Protein AF-A0A955ZMI9-F1 (afdb_monomer)

Foldseek 3Di:
DDDDDDDDDDPDDPPDPPPPPPPPPPPPPPPPPPDDDPDDDPPPAWDDFDPQWDFDAADPDPWHDFWQKFKDWFPPDQDQQDPQQNDWDDKWFAAKDWDFFKDWDKDWDPWDFDQWFKKWFDQDQQNPDDIWDIDIFGQDKAFPCPGPHDTFKIKTAQTDTDTDIFQDDIDIDDMTTGMMMITTFHDHGDNGGIDGCDPRRNWTKIKDWDPDAGDPPDLQHDKDKTFRFKDDPWDFPPDRQDKDKDDAQFFKFFALDRNSPHTDVPRRHGSRDIDMGGNGGIIHGDGPPPIDIDRPDTSDTIDDDIGGHGMMMMTTGDD

Radius of gyration: 37.04 Å; Cα contacts (8 Å, |Δi|>4): 755; chains: 1; bounding box: 69×51×110 Å

Solvent-accessible surface area (backbone atoms only — not comparable to full-atom values): 18358 Å² total; per-residue (Å²): 138,89,80,88,82,84,88,80,88,80,90,74,82,84,78,81,82,80,78,84,75,75,76,72,72,86,76,78,67,79,73,78,75,87,72,92,71,100,64,85,83,71,80,73,71,62,48,73,48,57,97,72,32,44,69,39,61,51,40,68,88,86,39,43,43,50,24,30,29,30,75,47,54,48,89,60,81,79,78,75,57,51,87,74,22,62,42,78,78,46,72,35,32,25,66,77,44,64,64,75,51,26,43,57,42,52,43,72,43,70,72,46,57,74,78,52,48,56,37,39,35,14,67,36,66,76,61,75,63,78,68,37,70,69,40,80,23,30,74,52,77,34,61,59,45,79,72,66,50,70,43,25,8,35,32,40,61,55,55,74,65,46,58,50,45,40,60,31,57,73,44,63,61,75,68,42,50,51,27,34,40,40,30,21,35,45,54,61,25,80,74,22,27,24,41,55,84,37,91,71,29,72,37,55,28,30,38,38,83,37,91,66,78,58,61,81,98,56,66,31,68,46,70,45,71,29,18,68,46,63,50,72,59,58,40,56,63,88,63,75,32,54,32,35,76,41,71,50,55,25,31,36,45,32,7,57,33,63,79,59,76,43,68,42,89,85,33,65,42,52,30,84,50,72,53,73,39,61,57,33,25,12,33,23,34,48,75,40,90,54,72,43,49,38,62,72,56,82,47,49,59,53,48,73,48,79,43,77,34,65,43,30,21,36,18,22,45,75,129

Mean predicted aligned error: 10.81 Å

Nearest PDB structures (foldseek):
  7som-assembly1_H  TM=9.968E-02  e=1.603E+00  Chlamydomonas reinhardtii

Secondary structure (DSSP, 8-state):
--------------------------------------------PPPPPPTTEEEEEPPSTT-EEEEEEEEEEBTBPPPPPPTTS-EEEEEEEEEEE--SS-EEEEEEEEEE--S-EEEEEESSTTS-SPPPPPEEE-SS-EE-TTSSSS--EEEE---PPEEEEEEEEEE-PPPEEEEEEEEEE--EETTEEEEE--SS--EEEEEEEBS-PPPTTSSEEEEEEEEEEEEE--B-------EEEES-S-EEEEESSSSS-SEEEEEEEETTS--EEES--EEEEE-----EEEESS---PPBS-EEEEEEEEEEEE--

pLDDT: mean 85.4, std 17.53, range [33.25, 98.69]

Sequence (319 aa):
MRLLFLSLLALGLLSACSDDNTVTPPKTTLDSGTGGSAGSDAGDAAASCGTDETCVPFAPGDWLGPFAVWTGAAGDDPPSCPSALPTEELTAQAEPVGADACKCNCTTSGLGCPDTVTIQGYPDLACSSTTCTPFTVGTSCVDLSNNCGTIAAAQIDPVQPTGSCASGSVGLAEPKWNKQVRACSGGICEGGACIAADVDFAKTCIFKSGDEQCPSGTTFTERELYYQGADDTRACPETTCPCSLDGTCGYVDLFSDTACSVPITGASASLSLSACYANVKSGHFATANALACVPSAAAGKPSGSLTPTGPVTVCCQAQ

Structure (mmCIF, N/CA/C/O backbone):
data_AF-A0A955ZMI9-F1
#
_entry.id   AF-A0A955ZMI9-F1
#
loop_
_atom_site.group_PDB
_atom_site.id
_atom_site.type_symbol
_atom_site.label_atom_id
_atom_site.label_alt_id
_atom_site.label_comp_id
_atom_site.label_asym_id
_atom_site.label_entity_id
_atom_site.label_seq_id
_atom_site.pdbx_PDB_ins_code
_atom_site.Cartn_x
_atom_site.Cartn_y
_atom_site.Cartn_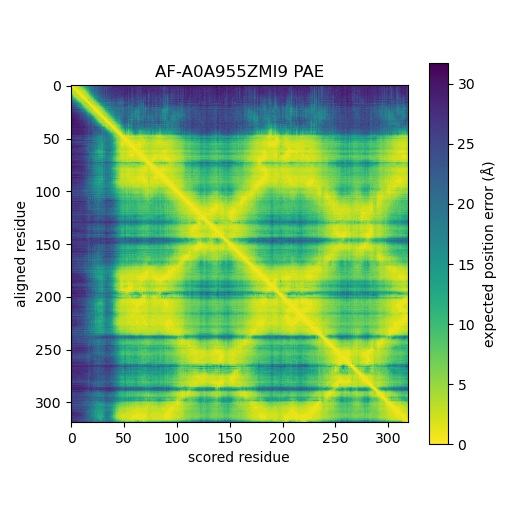z
_atom_site.occupancy
_atom_site.B_iso_or_equiv
_atom_site.auth_seq_id
_atom_site.auth_comp_id
_atom_site.auth_asym_id
_atom_site.auth_atom_id
_atom_site.pdbx_PDB_model_num
ATOM 1 N N . MET A 1 1 ? -19.719 -20.030 -46.660 1.00 42.91 1 MET A N 1
ATOM 2 C CA . MET A 1 1 ? -19.051 -21.229 -46.118 1.00 42.91 1 MET A CA 1
ATOM 3 C C . MET A 1 1 ? -19.356 -21.263 -44.628 1.00 42.91 1 MET A C 1
ATOM 5 O O . MET A 1 1 ? -18.852 -20.433 -43.889 1.00 42.91 1 MET A O 1
ATOM 9 N N . ARG A 1 2 ? -20.351 -22.074 -44.246 1.00 39.59 2 ARG A N 1
ATOM 10 C CA . ARG A 1 2 ? -20.872 -22.212 -42.878 1.00 39.59 2 ARG A CA 1
ATOM 11 C C . ARG A 1 2 ? -19.951 -23.153 -42.106 1.00 39.59 2 ARG A C 1
ATOM 13 O O . ARG A 1 2 ? -19.720 -24.256 -42.589 1.00 39.59 2 ARG A O 1
ATOM 20 N N . LEU A 1 3 ? -19.500 -22.755 -40.922 1.00 39.34 3 LEU A N 1
ATOM 21 C CA . LEU A 1 3 ? -18.872 -23.656 -39.958 1.00 39.34 3 LEU A CA 1
ATOM 22 C C . LEU A 1 3 ? -19.602 -23.514 -38.622 1.00 39.34 3 LEU A C 1
ATOM 24 O O . LEU A 1 3 ? -19.476 -22.513 -37.924 1.00 39.34 3 LEU A O 1
ATOM 28 N N . LEU A 1 4 ? -20.439 -24.521 -38.355 1.00 48.72 4 LEU A N 1
ATOM 29 C CA . LEU A 1 4 ? -20.972 -24.870 -37.044 1.00 48.72 4 LEU A CA 1
ATOM 30 C C . LEU A 1 4 ? -19.842 -25.478 -36.203 1.00 48.72 4 LEU A C 1
ATOM 32 O O . LEU A 1 4 ? -19.201 -26.411 -36.674 1.00 48.72 4 LEU A O 1
ATOM 36 N N . PHE A 1 5 ? -19.696 -25.047 -34.952 1.00 41.88 5 PHE A N 1
ATOM 37 C CA . PHE A 1 5 ? -19.124 -25.844 -33.859 1.00 41.88 5 PHE A CA 1
ATOM 38 C C . PHE A 1 5 ? -19.916 -25.493 -32.592 1.00 41.88 5 PHE A C 1
ATOM 40 O O . PHE A 1 5 ? -19.916 -24.350 -32.154 1.00 41.88 5 PHE A O 1
ATOM 47 N N . LEU A 1 6 ? -20.927 -26.298 -32.267 1.00 42.97 6 LEU A N 1
ATOM 48 C CA . LEU A 1 6 ? -20.910 -27.405 -31.300 1.00 42.97 6 LEU A CA 1
ATOM 49 C C . LEU A 1 6 ? -20.637 -26.946 -29.858 1.00 42.97 6 LEU A C 1
ATOM 51 O O . LEU A 1 6 ? -19.504 -26.804 -29.413 1.00 42.97 6 LEU A O 1
ATOM 55 N N . SER A 1 7 ? -21.754 -26.745 -29.161 1.00 49.75 7 SER A N 1
ATOM 56 C CA . SER A 1 7 ? -21.908 -26.523 -27.729 1.00 49.75 7 SER A CA 1
ATOM 57 C C . SER A 1 7 ? -21.457 -27.758 -26.941 1.00 49.75 7 SER A C 1
ATOM 59 O O . SER A 1 7 ? -22.033 -28.832 -27.120 1.00 49.75 7 SER A O 1
ATOM 61 N N . LEU A 1 8 ? -20.477 -27.606 -26.046 1.00 47.91 8 LEU A N 1
ATOM 62 C CA . LEU A 1 8 ? -20.167 -28.588 -25.004 1.00 47.91 8 LEU A CA 1
ATOM 63 C C . LEU A 1 8 ? -20.716 -28.067 -23.668 1.00 47.91 8 LEU A C 1
ATOM 65 O O . LEU A 1 8 ? -20.214 -27.088 -23.122 1.00 47.91 8 LEU A O 1
ATOM 69 N N . LEU A 1 9 ? -21.768 -28.718 -23.164 1.00 46.22 9 LEU A N 1
ATOM 70 C CA . LEU A 1 9 ? -22.205 -28.599 -21.774 1.00 46.22 9 LEU A CA 1
ATOM 71 C C . LEU A 1 9 ? -21.155 -29.271 -20.879 1.00 46.22 9 LEU A C 1
ATOM 73 O O . LEU A 1 9 ? -20.952 -30.480 -20.985 1.00 46.22 9 LEU A O 1
ATOM 77 N N . ALA A 1 10 ? -20.554 -28.516 -19.964 1.00 44.50 10 ALA A N 1
ATOM 78 C CA . ALA A 1 10 ? -19.862 -29.065 -18.805 1.00 44.50 10 ALA A CA 1
ATOM 79 C C . ALA A 1 10 ? -20.738 -28.834 -17.564 1.00 44.50 10 ALA A C 1
ATOM 81 O O . ALA A 1 10 ? -20.817 -27.725 -17.041 1.00 44.50 10 ALA A O 1
ATOM 82 N N . LEU A 1 11 ? -21.427 -29.891 -17.120 1.00 48.53 11 LEU A N 1
ATOM 83 C CA . LEU A 1 11 ? -21.974 -29.987 -15.766 1.00 48.53 11 LEU A CA 1
ATOM 84 C C . LEU A 1 11 ? -20.790 -30.203 -14.809 1.00 48.53 11 LEU A C 1
ATOM 86 O O . LEU A 1 11 ? -20.275 -31.315 -14.703 1.00 48.53 11 LEU A O 1
ATOM 90 N N . GLY A 1 12 ? -20.347 -29.136 -14.147 1.00 41.09 12 GLY A N 1
ATOM 91 C CA . GLY A 1 12 ? -19.392 -29.189 -13.042 1.00 41.09 12 GLY A CA 1
ATOM 92 C C . GLY A 1 12 ? -20.132 -29.130 -11.710 1.00 41.09 12 GLY A C 1
ATOM 93 O O . GLY A 1 12 ? -20.854 -28.174 -11.443 1.00 41.09 12 GLY A O 1
ATOM 94 N N . LEU A 1 13 ? -19.980 -30.181 -10.909 1.00 41.66 13 LEU A N 1
ATOM 95 C CA . LEU A 1 13 ? -20.571 -30.352 -9.586 1.00 41.66 13 LEU A CA 1
ATOM 96 C C . LEU A 1 13 ? -20.148 -29.229 -8.625 1.00 41.66 13 LEU A C 1
ATOM 98 O O . LEU A 1 13 ? -18.962 -29.043 -8.362 1.00 41.66 13 LEU A O 1
ATOM 102 N N . LEU A 1 14 ? -21.135 -28.529 -8.064 1.00 37.94 14 LEU A N 1
ATOM 103 C CA . LEU A 1 14 ? -20.990 -27.678 -6.884 1.00 37.94 14 LEU A CA 1
ATOM 104 C C . LEU A 1 14 ? -20.662 -28.567 -5.675 1.00 37.94 14 LEU A C 1
ATOM 106 O O . LEU A 1 14 ? -21.545 -29.219 -5.120 1.00 37.94 14 LEU A O 1
ATOM 110 N N . SER A 1 15 ? -19.390 -28.609 -5.281 1.00 53.69 15 SER A N 1
ATOM 111 C CA . SER A 1 15 ? -18.972 -29.118 -3.974 1.00 53.69 15 SER A CA 1
ATOM 112 C C . SER A 1 15 ? -19.155 -27.997 -2.956 1.00 53.69 15 SER A C 1
ATOM 114 O O . SER A 1 15 ? -18.345 -27.077 -2.886 1.00 53.69 15 SER A O 1
ATOM 116 N N . ALA A 1 16 ? -20.251 -28.047 -2.203 1.00 40.19 16 ALA A N 1
ATOM 117 C CA . ALA A 1 16 ? -20.479 -27.175 -1.062 1.00 40.19 16 ALA A CA 1
ATOM 118 C C . ALA A 1 16 ? -19.548 -27.595 0.087 1.00 40.19 16 ALA A C 1
ATOM 120 O O . ALA A 1 16 ? -19.830 -28.560 0.795 1.00 40.19 16 ALA A O 1
ATOM 121 N N . CYS A 1 17 ? -18.440 -26.877 0.273 1.00 41.00 17 CYS A N 1
ATOM 122 C CA . CYS A 1 17 ? -17.743 -26.852 1.555 1.00 41.00 17 CYS A CA 1
ATOM 123 C C . CYS A 1 17 ? -18.530 -25.905 2.466 1.00 41.00 17 CYS A C 1
ATOM 125 O O . CYS A 1 17 ? -18.376 -24.689 2.407 1.00 41.00 17 CYS A O 1
ATOM 127 N N . SER A 1 18 ? -19.463 -26.471 3.228 1.00 42.75 18 SER A N 1
ATOM 128 C CA . SER A 1 18 ? -20.098 -25.786 4.349 1.00 42.75 18 SER A CA 1
ATOM 129 C C . SER A 1 18 ? -19.134 -25.874 5.527 1.00 42.75 18 SER A C 1
ATOM 131 O O . SER A 1 18 ? -19.229 -26.802 6.326 1.00 42.75 18 SER A O 1
ATOM 133 N N . ASP A 1 19 ? -18.178 -24.950 5.601 1.00 40.66 19 ASP A N 1
ATOM 134 C CA . ASP A 1 19 ? -17.390 -24.761 6.815 1.00 40.66 19 ASP A CA 1
ATOM 135 C C . ASP A 1 19 ? -18.282 -24.051 7.835 1.00 40.66 19 ASP A C 1
ATOM 137 O O . ASP A 1 19 ? -18.464 -22.833 7.822 1.00 40.66 19 ASP A O 1
ATOM 141 N N . ASP A 1 20 ? -18.907 -24.867 8.681 1.00 39.09 20 ASP A N 1
ATOM 142 C CA . ASP A 1 20 ? -19.653 -24.470 9.870 1.00 39.09 20 ASP A CA 1
ATOM 143 C C . ASP A 1 20 ? -18.674 -23.894 10.903 1.00 39.09 20 ASP A C 1
ATOM 145 O O . ASP A 1 20 ? -18.288 -24.530 11.882 1.00 39.09 20 ASP A O 1
ATOM 149 N N . ASN A 1 21 ? -18.196 -22.682 10.626 1.00 38.53 21 ASN A N 1
ATOM 150 C CA . ASN A 1 21 ? -17.353 -21.896 11.513 1.00 38.53 21 ASN A CA 1
ATOM 151 C C . ASN A 1 21 ? -18.254 -21.030 12.404 1.00 38.53 21 ASN A C 1
ATOM 153 O O . ASN A 1 21 ? -18.172 -19.801 12.416 1.00 38.53 21 ASN A O 1
ATOM 157 N N . THR A 1 22 ? -19.149 -21.663 13.169 1.00 33.25 22 THR A N 1
ATOM 158 C CA . THR A 1 22 ? -19.750 -20.993 14.323 1.00 33.25 22 THR A CA 1
ATOM 159 C C . THR A 1 22 ? -18.660 -20.804 15.367 1.00 33.25 22 THR A C 1
ATOM 161 O O . THR A 1 22 ? -18.453 -21.643 16.247 1.00 33.25 22 THR A O 1
ATOM 164 N N . VAL A 1 23 ? -17.948 -19.682 15.265 1.00 37.84 23 VAL A N 1
ATOM 165 C CA . VAL A 1 23 ? -17.201 -19.111 16.380 1.00 37.84 23 VAL A CA 1
ATOM 166 C C . VAL A 1 23 ? -18.239 -18.830 17.458 1.00 37.84 23 VAL A C 1
ATOM 168 O O . VAL A 1 23 ? -18.952 -17.832 17.421 1.00 37.84 23 VAL A O 1
ATOM 171 N N . THR A 1 24 ? -18.393 -19.776 18.381 1.00 35.72 24 THR A N 1
ATOM 172 C CA . THR A 1 24 ? -19.146 -19.541 19.606 1.00 35.72 24 THR A CA 1
ATOM 173 C C . THR A 1 24 ? -18.302 -18.542 20.389 1.00 35.72 24 THR A C 1
ATOM 175 O O . THR A 1 24 ? -17.190 -18.909 20.780 1.00 35.72 24 THR A O 1
ATOM 178 N N . PRO A 1 25 ? -18.745 -17.282 20.573 1.00 41.12 25 PRO A N 1
ATOM 179 C CA . PRO A 1 25 ? -18.005 -16.350 21.409 1.00 41.12 25 PRO A CA 1
ATOM 180 C C . PRO A 1 25 ? -17.812 -17.011 22.778 1.00 41.12 25 PRO A C 1
ATOM 182 O O . PRO A 1 25 ? -18.730 -17.712 23.228 1.00 41.12 25 PRO A O 1
ATOM 185 N N . PRO A 1 26 ? -16.647 -16.854 23.433 1.00 36.50 26 PRO A N 1
ATOM 186 C CA . PRO A 1 26 ? -16.461 -17.351 24.783 1.00 36.50 26 PRO A CA 1
ATOM 187 C C . PRO A 1 26 ? -17.542 -16.709 25.643 1.00 36.50 26 PRO A C 1
ATOM 189 O O . PRO A 1 26 ? -17.483 -15.536 25.999 1.00 36.50 26 PRO A O 1
ATOM 192 N N . LYS A 1 27 ? -18.588 -17.482 25.929 1.00 35.25 27 LYS A N 1
ATOM 193 C CA . LYS A 1 27 ? -19.569 -17.135 26.932 1.00 35.25 27 LYS A CA 1
ATOM 194 C C . LYS A 1 27 ? -18.788 -17.233 28.228 1.00 35.25 27 LYS A C 1
ATOM 196 O O . LYS A 1 27 ? -18.629 -18.325 28.767 1.00 35.25 27 LYS A O 1
ATOM 201 N N . THR A 1 28 ? -18.257 -16.111 28.697 1.00 38.69 28 THR A N 1
ATOM 202 C CA . THR A 1 28 ? -17.918 -15.921 30.101 1.00 38.69 28 THR A CA 1
ATOM 203 C C . THR A 1 28 ? -19.228 -16.075 30.859 1.00 38.69 28 THR A C 1
ATOM 205 O O . THR A 1 28 ? -19.948 -15.131 31.167 1.00 38.69 28 THR A O 1
ATOM 208 N N . THR A 1 29 ? -19.611 -17.327 31.098 1.00 37.41 29 THR A N 1
ATOM 209 C CA . THR A 1 29 ? -20.483 -17.663 32.202 1.00 37.41 29 THR A CA 1
ATOM 210 C C . THR A 1 29 ? -19.758 -17.138 33.425 1.00 37.41 29 THR A C 1
ATOM 212 O O . THR A 1 29 ? -18.786 -17.742 33.874 1.00 37.41 29 THR A O 1
ATOM 215 N N . LEU A 1 30 ? -20.210 -15.990 33.932 1.00 47.09 30 LEU A N 1
ATOM 216 C CA . LEU A 1 30 ? -20.179 -15.714 35.359 1.00 47.09 30 LEU A CA 1
ATOM 217 C C . LEU A 1 30 ? -20.878 -16.905 36.015 1.00 47.09 30 LEU A C 1
ATOM 219 O O . LEU A 1 30 ? -22.102 -16.940 36.156 1.00 47.09 30 LEU A O 1
ATOM 223 N N . ASP A 1 31 ? -20.093 -17.947 36.269 1.00 39.75 31 ASP A N 1
ATOM 224 C CA . ASP A 1 31 ? -20.530 -19.154 36.932 1.00 39.75 31 ASP A CA 1
ATOM 225 C C . ASP A 1 31 ? -20.897 -18.721 38.344 1.00 39.75 31 ASP A C 1
ATOM 227 O O . ASP A 1 31 ? -20.047 -18.452 39.193 1.00 39.75 31 ASP A O 1
ATOM 231 N N . SER A 1 32 ? -22.198 -18.540 38.555 1.00 48.84 32 SER A N 1
ATOM 232 C CA . SER A 1 32 ? -22.788 -18.274 39.859 1.00 48.84 32 SER A CA 1
ATOM 233 C C . SER A 1 32 ? -22.746 -19.585 40.643 1.00 48.84 32 SER A C 1
ATOM 235 O O . SER A 1 32 ? -23.768 -20.235 40.875 1.00 48.84 32 SER A O 1
ATOM 237 N N . GLY A 1 33 ? -21.529 -20.013 40.982 1.00 44.16 33 GLY A N 1
ATOM 238 C CA . GLY A 1 33 ? -21.231 -21.222 41.726 1.00 44.16 33 GLY A CA 1
ATOM 239 C C . GLY A 1 33 ? -21.903 -21.160 43.087 1.00 44.16 33 GLY A C 1
ATOM 240 O O . GLY A 1 33 ? -21.399 -20.560 44.032 1.00 44.16 33 GLY A O 1
ATOM 241 N N . THR A 1 34 ? -23.066 -21.798 43.187 1.00 54.84 34 THR A N 1
ATOM 242 C CA . THR A 1 34 ? -23.827 -21.933 44.428 1.00 54.84 34 THR A CA 1
ATOM 243 C C . THR A 1 34 ? -23.233 -23.099 45.225 1.00 54.84 34 THR A C 1
ATOM 245 O O . THR A 1 34 ? -23.798 -24.186 45.292 1.00 54.84 34 THR A O 1
ATOM 248 N N . GLY A 1 35 ? -22.030 -22.901 45.766 1.00 52.81 35 GLY A N 1
ATOM 249 C CA . GLY A 1 35 ? -21.316 -23.867 46.601 1.00 52.81 35 GLY A CA 1
ATOM 250 C C . GLY A 1 35 ? -21.269 -23.394 48.047 1.00 52.81 35 GLY A C 1
ATOM 251 O O . GLY A 1 35 ? -20.357 -22.674 48.436 1.00 52.81 35 GLY A O 1
ATOM 252 N N . GLY A 1 36 ? -22.267 -23.782 48.842 1.00 59.28 36 GLY A N 1
ATOM 253 C CA . GLY A 1 36 ? -22.382 -23.400 50.247 1.00 59.28 36 GLY A CA 1
ATOM 254 C C . GLY A 1 36 ? -21.211 -23.895 51.097 1.00 59.28 36 GLY A C 1
ATOM 255 O O . GLY A 1 36 ? -21.042 -25.093 51.306 1.00 59.28 36 GLY A O 1
ATOM 256 N N . SER A 1 37 ? -20.448 -22.955 51.647 1.00 54.06 37 SER A N 1
ATOM 257 C CA . SER A 1 37 ? -19.654 -23.149 52.857 1.00 54.06 37 SER A CA 1
ATOM 258 C C . SER A 1 37 ? -20.016 -22.033 53.824 1.00 54.06 37 SER A C 1
ATOM 260 O O . SER A 1 37 ? -19.744 -20.866 53.569 1.00 54.06 37 SER A O 1
ATOM 262 N N . ALA A 1 38 ? -20.686 -22.402 54.915 1.00 55.09 38 ALA A N 1
ATOM 263 C CA . ALA A 1 38 ? -20.995 -21.514 56.026 1.00 55.09 38 ALA A CA 1
ATOM 264 C C . ALA A 1 38 ? -19.691 -21.203 56.780 1.00 55.09 38 ALA A C 1
ATOM 266 O O . ALA A 1 38 ? -19.318 -21.908 57.717 1.00 55.09 38 ALA A O 1
ATOM 267 N N . GLY A 1 39 ? -18.959 -20.198 56.304 1.00 54.66 39 GLY A N 1
ATOM 268 C CA . GLY A 1 39 ? -17.770 -19.636 56.934 1.00 54.66 39 GLY A CA 1
ATOM 269 C C . GLY A 1 39 ? -18.064 -18.200 57.346 1.00 54.66 39 GLY A C 1
ATOM 270 O O . GLY A 1 39 ? -18.685 -17.465 56.596 1.00 54.66 39 GLY A O 1
ATOM 271 N N . SER A 1 40 ? -17.683 -17.842 58.566 1.00 52.66 40 SER A N 1
ATOM 272 C CA . SER A 1 40 ? -18.014 -16.588 59.237 1.00 52.66 40 SER A CA 1
ATOM 273 C C . SER A 1 40 ? -17.724 -15.337 58.399 1.00 52.66 40 SER A C 1
ATOM 275 O O . SER A 1 40 ? -16.569 -15.062 58.086 1.00 52.66 40 SER A O 1
ATOM 277 N N . ASP A 1 41 ? -18.780 -14.565 58.133 1.00 48.69 41 ASP A N 1
ATOM 278 C CA . ASP A 1 41 ? -18.764 -13.249 57.493 1.00 48.69 41 ASP A CA 1
ATOM 279 C C . ASP A 1 41 ? -18.019 -12.223 58.369 1.00 48.69 41 ASP A C 1
ATOM 281 O O . ASP A 1 41 ? -18.610 -11.452 59.131 1.00 48.69 41 ASP A O 1
ATOM 285 N N . ALA A 1 42 ? -16.689 -12.206 58.292 1.00 56.41 42 ALA A N 1
ATOM 286 C CA . ALA A 1 42 ? -15.968 -10.959 58.484 1.00 56.41 42 ALA A CA 1
ATOM 287 C C . ALA A 1 42 ? -16.307 -10.112 57.259 1.00 56.41 42 ALA A C 1
ATOM 289 O O . ALA A 1 42 ? -15.953 -10.491 56.152 1.00 56.41 42 ALA A O 1
ATOM 290 N N . GLY A 1 43 ? -17.079 -9.039 57.447 1.00 51.69 43 GLY A N 1
ATOM 291 C CA . GLY A 1 43 ? -17.463 -8.144 56.362 1.00 51.69 43 GLY A CA 1
ATOM 292 C C . GLY A 1 43 ? -16.221 -7.622 55.651 1.00 51.69 43 GLY A C 1
ATOM 293 O O . GLY A 1 43 ? -15.585 -6.687 56.140 1.00 51.69 43 GLY A O 1
ATOM 294 N N . ASP A 1 44 ? -15.883 -8.252 54.528 1.00 62.12 44 ASP A N 1
ATOM 295 C CA . ASP A 1 44 ? -14.887 -7.772 53.590 1.00 62.12 44 ASP A CA 1
ATOM 296 C C . ASP A 1 44 ? -15.408 -6.432 53.091 1.00 62.12 44 ASP A C 1
ATOM 298 O O . ASP A 1 44 ? -16.332 -6.358 52.277 1.00 62.12 44 ASP A O 1
ATOM 302 N N . ALA A 1 45 ? -14.882 -5.356 53.678 1.00 65.25 45 ALA A N 1
ATOM 303 C CA . ALA A 1 45 ? -15.117 -4.016 53.183 1.00 65.25 45 ALA A CA 1
ATOM 304 C C . ALA A 1 45 ? -14.828 -4.052 51.683 1.00 65.25 45 ALA A C 1
ATOM 306 O O . ALA A 1 45 ? -13.748 -4.494 51.280 1.00 65.25 45 ALA A O 1
ATOM 307 N N . ALA A 1 46 ? -15.821 -3.670 50.878 1.00 68.44 46 ALA A N 1
ATOM 308 C CA . ALA A 1 46 ? -15.704 -3.684 49.431 1.00 68.44 46 ALA A CA 1
ATOM 309 C C . ALA A 1 46 ? -14.379 -3.024 49.039 1.00 68.44 46 ALA A C 1
ATOM 311 O O . ALA A 1 46 ? -14.052 -1.943 49.539 1.00 68.44 46 ALA A O 1
ATOM 312 N N . ALA A 1 47 ? -13.589 -3.717 48.217 1.00 79.44 47 ALA A N 1
ATOM 313 C CA . ALA A 1 47 ? -12.268 -3.245 47.844 1.00 79.44 47 ALA A CA 1
ATOM 314 C C . ALA A 1 47 ? -12.395 -1.833 47.255 1.00 79.44 47 ALA A C 1
ATOM 316 O O . ALA A 1 47 ? -13.108 -1.609 46.277 1.00 79.44 47 ALA A O 1
ATOM 317 N N . SER A 1 48 ? -11.753 -0.857 47.892 1.00 90.56 48 SER A N 1
ATOM 318 C CA . SER A 1 48 ? -11.611 0.468 47.306 1.00 90.56 48 SER A CA 1
ATOM 319 C C . SER A 1 48 ? -10.651 0.372 46.126 1.00 90.56 48 SER A C 1
ATOM 321 O O . SER A 1 48 ? -9.653 -0.347 46.215 1.00 90.56 48 SER A O 1
ATOM 323 N N . CYS A 1 49 ? -10.915 1.128 45.062 1.00 93.50 49 CYS A N 1
ATOM 324 C CA . CYS A 1 49 ? -9.959 1.259 43.968 1.00 93.50 49 CYS A CA 1
ATOM 325 C C . CYS A 1 49 ? -8.609 1.804 44.452 1.00 93.50 49 CYS A C 1
ATOM 327 O O . CYS A 1 49 ? -8.517 2.415 45.524 1.00 93.50 49 CYS A O 1
ATOM 329 N N . GLY A 1 50 ? -7.563 1.577 43.656 1.00 90.62 50 GLY A N 1
ATOM 330 C CA . GLY A 1 50 ? -6.249 2.166 43.885 1.00 90.62 50 GLY A CA 1
ATOM 331 C C . GLY A 1 50 ? -6.295 3.697 43.930 1.00 90.62 50 GLY A C 1
ATOM 332 O O . GLY A 1 50 ? -7.267 4.329 43.524 1.00 90.62 50 GLY A O 1
ATOM 333 N N . THR A 1 51 ? -5.220 4.318 44.419 1.00 90.31 51 THR A N 1
ATOM 334 C CA . THR A 1 51 ? -5.133 5.784 44.576 1.00 90.31 51 THR A CA 1
ATOM 335 C C . THR A 1 51 ? -5.289 6.566 43.273 1.00 90.31 51 THR A C 1
ATOM 337 O O . THR A 1 51 ? -5.684 7.727 43.318 1.00 90.31 51 THR A O 1
ATOM 340 N N . ASP A 1 52 ? -5.002 5.927 42.140 1.00 90.19 52 ASP A N 1
ATOM 341 C CA . ASP A 1 52 ? -5.031 6.517 40.797 1.00 90.19 52 ASP A CA 1
ATOM 342 C C . ASP A 1 52 ? -6.193 5.974 39.943 1.00 90.19 52 ASP A C 1
ATOM 344 O O . ASP A 1 52 ? -6.240 6.151 38.725 1.00 90.19 52 ASP A O 1
ATOM 348 N N . GLU A 1 53 ? -7.145 5.299 40.585 1.00 94.00 53 GLU A N 1
ATOM 349 C CA . GLU A 1 53 ? -8.296 4.677 39.946 1.00 94.00 53 GLU A CA 1
ATOM 350 C C . GLU A 1 53 ? -9.594 5.302 40.451 1.00 94.00 53 GLU A C 1
ATOM 352 O O . GLU A 1 53 ? -9.746 5.656 41.621 1.00 94.00 53 GLU A O 1
ATOM 357 N N . THR A 1 54 ? -10.573 5.406 39.560 1.00 94.38 54 THR A N 1
ATOM 358 C CA . THR A 1 54 ? -11.924 5.842 39.905 1.00 94.38 54 THR A CA 1
ATOM 359 C C . THR A 1 54 ? -12.875 4.659 39.831 1.00 94.38 54 THR A C 1
ATOM 361 O O . THR A 1 54 ? -12.868 3.905 38.860 1.00 94.38 54 THR A O 1
ATOM 364 N N . CYS A 1 55 ? -13.720 4.515 40.852 1.00 95.38 55 CYS A N 1
ATOM 365 C CA . CYS A 1 55 ? -14.806 3.545 40.835 1.00 95.38 55 CYS A CA 1
ATOM 366 C C . CYS A 1 55 ? -15.924 4.047 39.916 1.00 95.38 55 CYS A C 1
ATOM 368 O O . CYS A 1 55 ? -16.608 5.022 40.238 1.00 95.38 55 CYS A O 1
ATOM 370 N N . VAL A 1 56 ? -16.098 3.403 38.764 1.00 95.56 56 VAL A N 1
ATOM 371 C CA . VAL A 1 56 ? -17.130 3.750 37.782 1.00 95.56 56 VAL A CA 1
ATOM 372 C C . VAL A 1 56 ? -18.264 2.721 37.866 1.00 95.56 56 VAL A C 1
ATOM 374 O O . VAL A 1 56 ? -17.978 1.521 37.844 1.00 95.56 56 VAL A O 1
ATOM 377 N N . PRO A 1 57 ? -19.543 3.145 37.950 1.00 95.81 57 PRO A N 1
ATOM 378 C CA . PRO A 1 57 ? -20.673 2.222 38.038 1.00 95.81 57 PRO A CA 1
ATOM 379 C C . PRO A 1 57 ? -20.708 1.212 36.889 1.00 95.81 57 PRO A C 1
ATOM 381 O O . PRO A 1 57 ? -20.366 1.552 35.754 1.00 95.81 57 PRO A O 1
ATOM 384 N N . PHE A 1 58 ? -21.176 -0.005 37.177 1.00 96.50 58 PHE A N 1
ATOM 385 C CA . PHE A 1 58 ? -21.351 -1.040 36.157 1.00 96.50 58 PHE A CA 1
ATOM 386 C C . PHE A 1 58 ? -22.259 -0.591 35.007 1.00 96.50 58 PHE A C 1
ATOM 388 O O . PHE A 1 58 ? -23.194 0.198 35.184 1.00 96.50 58 PHE A O 1
ATOM 395 N N . ALA A 1 59 ? -21.989 -1.139 33.822 1.00 96.94 59 ALA A N 1
ATOM 396 C CA . ALA A 1 59 ? -22.818 -0.930 32.648 1.00 96.94 59 ALA A CA 1
ATOM 397 C C . ALA A 1 59 ? -24.274 -1.396 32.894 1.00 96.94 59 ALA A C 1
ATOM 399 O O . ALA A 1 59 ? -24.505 -2.391 33.586 1.00 96.94 59 ALA A O 1
ATOM 400 N N . PRO A 1 60 ? -25.286 -0.694 32.354 1.00 96.94 60 PRO A N 1
ATOM 401 C CA . PRO A 1 60 ? -26.684 -1.062 32.556 1.00 96.94 60 PRO A CA 1
ATOM 402 C C . PRO A 1 60 ? -27.102 -2.268 31.702 1.00 96.94 60 PRO A C 1
ATOM 404 O O . PRO A 1 60 ? -26.749 -2.378 30.528 1.00 96.94 60 PRO A O 1
ATOM 407 N N . GLY A 1 61 ? -27.986 -3.106 32.246 1.00 95.69 61 GLY A N 1
ATOM 408 C CA . GLY A 1 61 ? -28.644 -4.168 31.482 1.00 95.69 61 GLY A CA 1
ATOM 409 C C . GLY A 1 61 ? -27.671 -5.249 31.015 1.00 95.69 61 GLY A C 1
ATOM 410 O O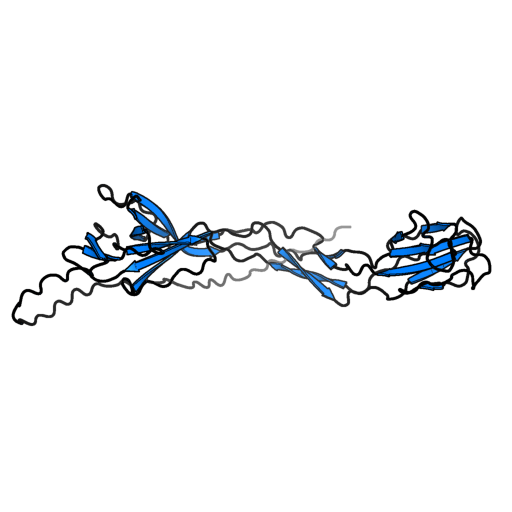 . GLY A 1 61 ? -27.037 -5.899 31.837 1.00 95.69 61 GLY A O 1
ATOM 411 N N . ASP A 1 62 ? -27.606 -5.467 29.702 1.00 96.75 62 ASP A N 1
ATOM 412 C CA . ASP A 1 62 ? -26.752 -6.467 29.049 1.00 96.75 62 ASP A CA 1
ATOM 413 C C . ASP A 1 62 ? -25.506 -5.865 28.376 1.00 96.75 62 ASP A C 1
ATOM 415 O O . ASP A 1 62 ? -24.837 -6.533 27.587 1.00 96.75 62 ASP A O 1
ATOM 419 N N . TRP A 1 63 ? -25.193 -4.604 28.677 1.00 98.19 63 TRP A N 1
ATOM 420 C CA . TRP A 1 63 ? -23.934 -3.986 28.279 1.00 98.19 63 TRP A CA 1
ATOM 421 C C . TRP A 1 63 ? -22.785 -4.501 29.146 1.00 98.19 63 TRP A C 1
ATOM 423 O O . TRP A 1 63 ? -22.954 -4.758 30.336 1.00 98.19 63 TRP A O 1
ATOM 433 N N . LEU A 1 64 ? -21.600 -4.618 28.551 1.00 98.00 64 LEU A N 1
ATOM 434 C CA . LEU A 1 64 ? -20.369 -4.963 29.254 1.00 98.00 64 LEU A CA 1
ATOM 435 C C . LEU A 1 64 ? -19.595 -3.683 29.588 1.00 98.00 64 LEU A C 1
ATOM 437 O O . LEU A 1 64 ? -19.544 -2.759 28.773 1.00 98.00 64 LEU A O 1
ATOM 441 N N . GLY A 1 65 ? -18.979 -3.638 30.770 1.00 96.12 65 GLY A N 1
ATOM 442 C CA . GLY A 1 65 ? -18.113 -2.542 31.212 1.00 96.12 65 GLY A CA 1
ATOM 443 C C . GLY A 1 65 ? -18.460 -2.002 32.603 1.00 96.12 65 GLY A C 1
ATOM 444 O O . GLY A 1 65 ? -19.329 -2.553 33.291 1.00 96.12 65 GLY A O 1
ATOM 445 N N . PRO A 1 66 ? -17.801 -0.915 33.032 1.00 97.00 66 PRO A N 1
ATOM 446 C CA . PRO A 1 66 ? -16.994 0.010 32.228 1.00 97.00 66 PRO A CA 1
ATOM 447 C C . PRO A 1 66 ? -15.587 -0.512 31.899 1.00 97.00 66 PRO A C 1
ATOM 449 O O . PRO A 1 66 ? -15.039 -1.349 32.609 1.00 97.00 66 PRO A O 1
ATOM 452 N N . PHE A 1 67 ? -15.007 0.017 30.824 1.00 97.31 67 PHE A N 1
ATOM 453 C CA . PHE A 1 67 ? -13.657 -0.278 30.346 1.00 97.31 67 PHE A CA 1
ATOM 454 C C . PHE A 1 67 ? -12.912 1.013 30.030 1.00 97.31 67 PHE A C 1
ATOM 456 O O . PHE A 1 67 ? -13.535 1.982 29.586 1.00 97.31 67 PHE A O 1
ATOM 463 N N . ALA A 1 68 ? -11.589 1.011 30.189 1.00 96.94 68 ALA A N 1
ATOM 464 C CA . ALA A 1 68 ? -10.763 2.053 29.591 1.00 96.94 68 ALA A CA 1
ATOM 465 C C . ALA A 1 68 ? -10.480 1.680 28.135 1.00 96.94 68 ALA A C 1
ATOM 467 O O . ALA A 1 68 ? -10.174 0.524 27.830 1.00 96.94 68 ALA A O 1
ATOM 468 N N . VAL A 1 69 ? -10.610 2.649 27.236 1.00 97.00 69 VAL A N 1
ATOM 469 C CA . VAL A 1 69 ? -10.559 2.432 25.793 1.00 97.00 69 VAL A CA 1
ATOM 470 C C . VAL A 1 69 ? -9.492 3.301 25.151 1.00 97.00 69 VAL A C 1
ATOM 472 O O . VAL A 1 69 ? -9.456 4.517 25.348 1.00 97.00 69 VAL A O 1
ATOM 475 N N . TRP A 1 70 ? -8.670 2.653 24.331 1.00 97.25 70 TRP A N 1
ATOM 476 C CA . TRP A 1 70 ? -7.788 3.285 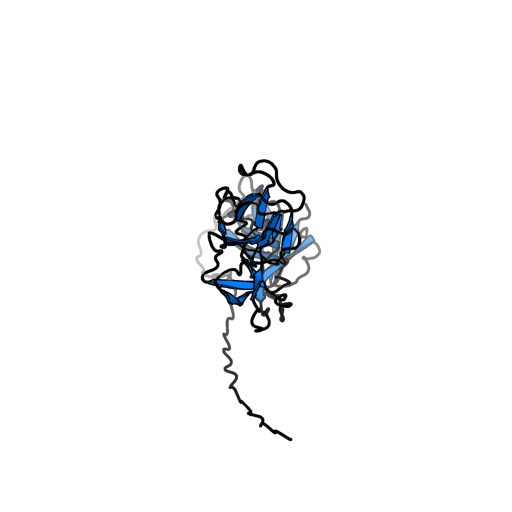23.363 1.00 97.25 70 TRP A CA 1
ATOM 477 C C . TRP A 1 70 ? -8.400 3.158 21.965 1.00 97.25 70 TRP A C 1
ATOM 479 O O . TRP A 1 70 ? -8.927 2.105 21.595 1.00 97.25 70 TRP A O 1
ATOM 489 N N . THR A 1 71 ? -8.297 4.224 21.176 1.00 96.69 71 THR A N 1
ATOM 490 C CA . THR A 1 71 ? -8.677 4.251 19.758 1.00 96.69 71 THR A CA 1
ATOM 491 C C . THR A 1 71 ? -7.516 4.794 18.942 1.00 96.69 71 THR A C 1
ATOM 493 O O . THR A 1 71 ? -6.982 5.850 19.284 1.00 96.69 71 THR A O 1
ATOM 496 N N . GLY A 1 72 ? -7.171 4.133 17.842 1.00 96.44 72 GLY A N 1
ATOM 497 C CA . GLY A 1 72 ? -6.075 4.554 16.970 1.00 96.44 72 GLY A CA 1
ATOM 498 C C . GLY A 1 72 ? -6.388 4.391 15.493 1.00 96.44 72 GLY A C 1
ATOM 499 O O . GLY A 1 72 ? -7.397 3.782 15.110 1.00 96.44 72 GLY A O 1
ATOM 500 N N . ALA A 1 73 ? -5.507 4.939 14.655 1.00 95.69 73 ALA A N 1
ATOM 501 C CA . ALA A 1 73 ? -5.562 4.672 13.232 1.00 95.69 73 ALA A CA 1
ATOM 502 C C . ALA A 1 73 ? -5.162 3.213 12.979 1.00 95.69 73 ALA A C 1
ATOM 504 O O . ALA A 1 73 ? -4.493 2.557 13.782 1.00 95.69 73 ALA A O 1
ATOM 505 N N . ALA A 1 74 ? -5.601 2.668 11.854 1.00 82.06 74 ALA A N 1
ATOM 506 C CA . ALA A 1 74 ? -5.189 1.331 11.476 1.00 82.06 74 ALA A CA 1
ATOM 507 C C . ALA A 1 74 ? -3.714 1.289 11.075 1.00 82.06 74 ALA A C 1
ATOM 509 O O . ALA A 1 74 ? -3.227 2.143 10.334 1.00 82.06 74 ALA A O 1
ATOM 510 N N . GLY A 1 75 ? -3.034 0.239 11.527 1.00 80.88 75 GLY A N 1
ATOM 511 C CA . GLY A 1 75 ? -1.594 0.076 11.355 1.00 80.88 75 GLY A CA 1
ATOM 512 C C . GLY A 1 75 ? -0.767 0.697 12.479 1.00 80.88 75 GLY A C 1
ATOM 513 O O . GLY A 1 75 ? 0.423 0.405 12.541 1.00 80.88 75 GLY A O 1
ATOM 514 N N . ASP A 1 76 ? -1.375 1.482 13.375 1.00 91.69 76 ASP A N 1
ATOM 515 C CA . ASP A 1 76 ? -0.757 1.771 14.669 1.00 91.69 76 ASP A CA 1
ATOM 516 C C . ASP A 1 76 ? -0.678 0.460 15.470 1.00 91.69 76 ASP A C 1
ATOM 518 O O . ASP A 1 76 ? -1.590 -0.367 15.410 1.00 91.69 76 ASP A O 1
ATOM 522 N N . ASP A 1 77 ? 0.388 0.242 16.230 1.00 92.88 77 ASP A N 1
ATOM 523 C CA . ASP A 1 77 ? 0.400 -0.871 17.177 1.00 92.88 77 ASP A CA 1
ATOM 524 C C . ASP A 1 77 ? -0.425 -0.448 18.403 1.00 92.88 77 ASP A C 1
ATOM 526 O O . ASP A 1 77 ? -0.058 0.535 19.057 1.00 92.88 77 ASP A O 1
ATOM 530 N N . PRO A 1 78 ? -1.547 -1.124 18.727 1.00 93.06 78 PRO A N 1
ATOM 531 C CA . PRO A 1 78 ? -2.319 -0.768 19.907 1.00 93.06 78 PRO A CA 1
ATOM 532 C C . PRO A 1 78 ? -1.449 -0.928 21.163 1.00 93.06 78 PRO A C 1
ATOM 534 O O . PRO A 1 78 ? -0.768 -1.952 21.306 1.00 93.06 78 PRO A O 1
ATOM 537 N N . PRO A 1 79 ? -1.471 0.041 22.097 1.00 95.88 79 PRO A N 1
ATOM 538 C CA . PRO A 1 79 ? -0.741 -0.080 23.345 1.00 95.88 79 PRO A CA 1
ATOM 539 C C . PRO A 1 79 ? -1.219 -1.316 24.109 1.00 95.88 79 PRO A C 1
ATOM 541 O O . PRO A 1 79 ? -2.387 -1.721 24.055 1.00 95.88 79 PRO A O 1
ATOM 544 N N . SER A 1 80 ? -0.294 -1.944 24.831 1.00 96.62 80 SER A N 1
ATOM 545 C CA . SER A 1 80 ? -0.659 -3.022 25.749 1.00 96.62 80 SER A CA 1
ATOM 546 C C . SER A 1 80 ? -1.567 -2.477 26.846 1.00 96.62 80 SER A C 1
ATOM 548 O O . SER A 1 80 ? -1.432 -1.324 27.249 1.00 96.62 80 SER A O 1
ATOM 550 N N . CYS A 1 81 ? -2.471 -3.318 27.345 1.00 96.19 81 CYS A N 1
ATOM 551 C CA . CYS A 1 81 ? -3.286 -2.945 28.489 1.00 96.19 81 CYS A CA 1
ATOM 552 C C . CYS A 1 81 ? -2.382 -2.565 29.682 1.00 96.19 81 CYS A C 1
ATOM 554 O O . CYS A 1 81 ? -1.430 -3.303 29.976 1.00 96.19 81 CYS A O 1
ATOM 556 N N . PRO A 1 82 ? -2.624 -1.422 30.351 1.00 94.69 82 PRO A N 1
ATOM 557 C CA . PRO A 1 82 ? -1.777 -0.966 31.445 1.00 94.69 82 PRO A CA 1
ATOM 558 C C . PRO A 1 82 ? -1.875 -1.935 32.625 1.00 94.69 82 PRO A C 1
ATOM 560 O O . PRO A 1 82 ? -2.867 -2.638 32.792 1.00 94.69 82 PRO A O 1
ATOM 563 N N . SER A 1 83 ? -0.868 -1.962 33.500 1.00 93.44 83 SER A N 1
ATOM 564 C CA . SER A 1 83 ? -0.831 -2.921 34.617 1.00 93.44 83 SER A CA 1
ATOM 565 C C . SER A 1 83 ? -1.994 -2.778 35.607 1.00 93.44 83 SER A C 1
ATOM 567 O O . SER A 1 83 ? -2.310 -3.740 36.300 1.00 93.44 83 SER A O 1
ATOM 569 N N . ALA A 1 84 ? -2.609 -1.594 35.682 1.00 91.62 84 ALA A N 1
ATOM 570 C CA . ALA A 1 84 ? -3.817 -1.341 36.473 1.00 91.62 84 ALA A CA 1
ATOM 571 C C . ALA A 1 84 ? -5.083 -1.956 35.840 1.00 91.62 84 ALA A C 1
ATOM 573 O O . ALA A 1 84 ? -6.035 -2.291 36.538 1.00 91.62 84 ALA A O 1
ATOM 574 N N . LEU A 1 85 ? -5.077 -2.158 34.519 1.00 94.25 85 LEU A N 1
ATOM 575 C CA . LEU A 1 85 ? -6.182 -2.717 33.743 1.00 94.25 85 LEU A CA 1
ATOM 576 C C . LEU A 1 85 ? -5.685 -3.913 32.915 1.00 94.25 85 LEU A C 1
ATOM 578 O O . LEU A 1 85 ? -5.719 -3.851 31.693 1.00 94.25 85 LEU A O 1
ATOM 582 N N . PRO A 1 86 ? -5.152 -4.983 33.529 1.00 95.31 86 PRO A N 1
ATOM 583 C CA . PRO A 1 86 ? -4.331 -5.973 32.827 1.00 95.31 86 PRO A CA 1
ATOM 584 C C . PRO A 1 86 ? -5.108 -6.874 31.856 1.00 95.31 86 PRO A C 1
ATOM 586 O O . PRO A 1 86 ? -4.489 -7.603 31.079 1.00 95.31 86 PRO A O 1
ATOM 589 N N . THR A 1 87 ? -6.438 -6.872 31.916 1.00 96.56 87 THR A N 1
ATOM 590 C CA . THR A 1 87 ? -7.276 -7.780 31.132 1.00 96.56 87 THR A CA 1
ATOM 591 C C . THR A 1 87 ? -7.725 -7.092 29.850 1.00 96.56 87 THR A C 1
ATOM 593 O O . THR A 1 87 ? -8.423 -6.083 29.896 1.00 96.56 87 THR A O 1
ATOM 596 N N . GLU A 1 88 ? -7.348 -7.649 28.699 1.00 97.56 88 GLU A N 1
ATOM 597 C CA . GLU A 1 88 ? -7.891 -7.238 27.403 1.00 97.56 88 GLU A CA 1
ATOM 598 C C . GLU A 1 88 ? -9.276 -7.864 27.201 1.00 97.56 88 GLU A C 1
ATOM 600 O O . GLU A 1 88 ? -9.423 -9.084 27.243 1.00 97.56 88 GLU A O 1
ATOM 605 N N . GLU A 1 89 ? -10.281 -7.025 26.965 1.00 97.44 89 GLU A N 1
ATOM 606 C CA . GLU A 1 89 ? -11.688 -7.441 26.862 1.00 97.44 89 GLU A CA 1
ATOM 607 C C . GLU A 1 89 ? -12.218 -7.338 25.430 1.00 97.44 89 GLU A C 1
ATOM 609 O O . GLU A 1 89 ? -13.115 -8.079 25.023 1.00 97.44 89 GLU A O 1
ATOM 614 N N . LEU A 1 90 ? -11.669 -6.405 24.647 1.00 97.81 90 LEU A N 1
ATOM 615 C CA . LEU A 1 90 ? -12.060 -6.178 23.262 1.00 97.81 90 LEU A CA 1
ATOM 616 C C . LEU A 1 90 ? -10.873 -5.676 22.448 1.00 97.81 90 LEU A C 1
ATOM 618 O O . LEU A 1 90 ? -10.236 -4.694 22.819 1.00 97.81 90 LEU A O 1
ATOM 622 N N . THR A 1 91 ? -10.683 -6.281 21.279 1.00 97.25 91 THR A N 1
ATOM 623 C CA . THR A 1 91 ? -9.959 -5.692 20.151 1.00 97.25 91 THR A CA 1
ATOM 624 C C . THR A 1 91 ? -10.880 -5.758 18.933 1.00 97.25 91 THR A C 1
ATOM 626 O O . THR A 1 91 ? -11.377 -6.831 18.588 1.00 97.25 91 THR A O 1
ATOM 629 N N . ALA A 1 92 ? -11.155 -4.617 18.302 1.00 97.38 92 ALA A N 1
ATOM 630 C CA . ALA A 1 92 ? -12.041 -4.534 17.139 1.00 97.38 92 ALA A CA 1
ATOM 631 C C . ALA A 1 92 ? -11.616 -3.409 16.183 1.00 97.38 92 ALA A C 1
ATOM 633 O O . ALA A 1 92 ? -10.776 -2.574 16.517 1.00 97.38 92 ALA A O 1
ATOM 634 N N . GLN A 1 93 ? -12.169 -3.399 14.972 1.00 97.50 93 GLN A N 1
ATOM 635 C CA . GLN A 1 93 ? -11.744 -2.530 13.872 1.00 97.50 93 GLN A CA 1
ATOM 636 C C . GLN A 1 93 ? -12.936 -1.821 13.224 1.00 97.50 93 GLN A C 1
ATOM 638 O O . GLN A 1 93 ? -14.063 -2.300 13.282 1.00 97.50 93 GLN A O 1
ATOM 643 N N . ALA A 1 94 ? -12.721 -0.654 12.628 1.00 97.94 94 ALA A N 1
ATOM 644 C CA . ALA A 1 94 ? -13.776 0.114 11.975 1.00 97.94 94 ALA A CA 1
ATOM 645 C C . ALA A 1 94 ? -13.296 0.727 10.661 1.00 97.94 94 ALA A C 1
ATOM 647 O O . ALA A 1 94 ? -12.094 0.870 10.415 1.00 97.94 94 ALA A O 1
ATOM 648 N N . GLU A 1 95 ? -14.272 1.063 9.814 1.00 97.12 95 GLU A N 1
ATOM 649 C CA . GLU A 1 95 ? -14.054 1.682 8.503 1.00 97.12 95 GLU A CA 1
ATOM 650 C C . GLU A 1 95 ? -13.161 0.812 7.599 1.00 97.12 95 GLU A C 1
ATOM 652 O O . GLU A 1 95 ? -12.009 1.166 7.335 1.00 97.12 95 GLU A O 1
ATOM 657 N N . PRO A 1 96 ? -13.662 -0.351 7.138 1.00 96.88 96 PRO A N 1
ATOM 658 C CA . PRO A 1 96 ? -12.906 -1.191 6.219 1.00 96.88 96 PRO A CA 1
ATOM 659 C C . PRO A 1 96 ? -12.671 -0.435 4.903 1.00 96.88 96 PRO A C 1
ATOM 661 O O . PRO A 1 96 ? -13.566 0.206 4.347 1.00 96.88 96 PRO A O 1
ATOM 664 N N . VAL A 1 97 ? -11.471 -0.555 4.361 1.00 96.31 97 VAL A N 1
ATOM 665 C CA . VAL A 1 97 ? -11.082 -0.011 3.068 1.00 96.31 97 VAL A CA 1
ATOM 666 C C . VAL A 1 97 ? -10.489 -1.126 2.236 1.00 96.31 97 VAL A C 1
ATOM 668 O O . VAL A 1 97 ? -9.449 -1.710 2.542 1.00 96.31 97 VAL A O 1
ATOM 671 N N . GLY A 1 98 ? -11.171 -1.406 1.138 1.00 93.75 98 GLY A N 1
ATOM 672 C CA . GLY A 1 98 ? -10.692 -2.309 0.117 1.00 93.75 98 GLY A CA 1
ATOM 673 C C . GLY A 1 98 ? -9.993 -1.564 -1.017 1.00 93.75 98 GLY A C 1
ATOM 674 O O . GLY A 1 98 ? -10.394 -0.456 -1.362 1.00 93.75 98 GLY A O 1
ATOM 675 N N . ALA A 1 99 ? -8.999 -2.190 -1.656 1.00 92.75 99 ALA A N 1
ATOM 676 C CA . ALA A 1 99 ? -8.537 -1.743 -2.970 1.00 92.75 99 ALA A CA 1
ATOM 677 C C . ALA A 1 99 ? -9.695 -1.619 -3.979 1.00 92.75 99 ALA A C 1
ATOM 679 O O . ALA A 1 99 ? -10.545 -2.506 -4.089 1.00 92.75 99 ALA A O 1
ATOM 680 N N . ASP A 1 100 ? -9.691 -0.514 -4.719 1.00 91.12 100 ASP A N 1
ATOM 681 C CA . ASP A 1 100 ? -10.676 -0.143 -5.739 1.00 91.12 100 ASP A CA 1
ATOM 682 C C . ASP A 1 100 ? -10.261 -0.567 -7.158 1.00 91.12 100 ASP A C 1
ATOM 684 O O . ASP A 1 100 ? -11.078 -0.568 -8.085 1.00 91.12 100 ASP A O 1
ATOM 688 N N . ALA A 1 101 ? -8.998 -0.959 -7.318 1.00 91.25 101 ALA A N 1
ATOM 689 C CA . ALA A 1 101 ? -8.413 -1.416 -8.561 1.00 91.25 101 ALA A CA 1
ATOM 690 C C . ALA A 1 101 ? -7.639 -2.719 -8.359 1.00 91.25 101 ALA A C 1
ATOM 692 O O . ALA A 1 101 ? -6.922 -2.917 -7.375 1.00 91.25 101 ALA A O 1
ATOM 693 N N . CYS A 1 102 ? -7.754 -3.592 -9.351 1.00 91.81 102 CYS A N 1
ATOM 694 C CA . CYS A 1 102 ? -6.884 -4.743 -9.476 1.00 91.81 102 CYS A CA 1
ATOM 695 C C . CYS A 1 102 ? -5.481 -4.295 -9.903 1.00 91.81 102 CYS A C 1
ATOM 697 O O . CYS A 1 102 ? -5.313 -3.318 -10.640 1.00 91.81 102 CYS A O 1
ATOM 699 N N . LYS A 1 103 ? -4.453 -5.017 -9.458 1.00 90.88 103 LYS A N 1
ATOM 700 C CA . LYS A 1 103 ? -3.065 -4.771 -9.845 1.00 90.88 103 LYS A CA 1
ATOM 701 C C . LYS A 1 103 ? -2.578 -5.898 -10.741 1.00 90.88 103 LYS A C 1
ATOM 703 O O . LYS A 1 103 ? -2.542 -7.056 -10.336 1.00 90.88 103 LYS A O 1
ATOM 708 N N . CYS A 1 104 ? -2.159 -5.539 -11.947 1.00 90.25 104 CYS A N 1
ATOM 709 C CA . CYS A 1 104 ? -1.410 -6.438 -12.809 1.00 90.25 104 CYS A CA 1
ATOM 710 C C . CYS A 1 104 ? 0.039 -6.504 -12.329 1.00 90.25 104 CYS A C 1
ATOM 712 O O . CYS A 1 104 ? 0.706 -5.473 -12.224 1.00 90.25 104 CYS A O 1
ATOM 714 N N . ASN A 1 105 ? 0.541 -7.709 -12.096 1.00 89.94 105 ASN A N 1
ATOM 715 C CA . ASN A 1 105 ? 1.964 -7.939 -11.909 1.00 89.94 105 ASN A CA 1
ATOM 716 C C . ASN A 1 105 ? 2.521 -8.483 -13.221 1.00 89.94 105 ASN A C 1
ATOM 718 O O . ASN A 1 105 ? 2.028 -9.486 -13.722 1.00 89.94 105 ASN A O 1
ATOM 722 N N . CYS A 1 106 ? 3.521 -7.820 -13.792 1.00 92.25 106 CYS A N 1
ATOM 723 C CA . CYS A 1 106 ? 4.202 -8.297 -14.990 1.00 92.25 106 CYS A CA 1
ATOM 724 C C . CYS A 1 106 ? 5.518 -8.958 -14.598 1.00 92.25 106 CYS A C 1
ATOM 726 O O . CYS A 1 106 ? 6.266 -8.420 -13.783 1.00 92.25 106 CYS A O 1
ATOM 728 N N . THR A 1 107 ? 5.816 -10.108 -15.194 1.00 92.88 107 THR A N 1
ATOM 729 C CA . THR A 1 107 ? 7.110 -10.768 -15.010 1.00 92.88 107 THR A CA 1
ATOM 730 C C . THR A 1 107 ? 8.006 -10.499 -16.205 1.00 92.88 107 THR A C 1
ATOM 732 O O . THR A 1 107 ? 7.560 -10.539 -17.355 1.00 92.88 107 THR A O 1
ATOM 735 N N . THR A 1 108 ? 9.275 -10.239 -15.924 1.00 94.31 108 THR A N 1
ATOM 736 C CA . THR A 1 108 ? 10.307 -9.950 -16.915 1.00 94.31 108 THR A CA 1
ATOM 737 C C . THR A 1 108 ? 11.215 -11.175 -17.045 1.00 94.31 108 THR A C 1
ATOM 739 O O . THR A 1 108 ? 11.458 -11.888 -16.071 1.00 94.31 108 THR A O 1
ATOM 742 N N . SER A 1 109 ? 11.732 -11.441 -18.242 1.00 94.94 109 SER A N 1
ATOM 743 C CA . SER A 1 109 ? 12.801 -12.426 -18.421 1.00 94.94 109 SER A CA 1
ATOM 744 C C . SER A 1 109 ? 13.800 -11.934 -19.451 1.00 94.94 109 SER A C 1
ATOM 746 O O . SER A 1 109 ? 13.409 -11.534 -20.548 1.00 94.94 109 SER A O 1
ATOM 748 N N . GLY A 1 110 ? 15.080 -11.940 -19.073 1.00 92.25 110 GLY A N 1
ATOM 749 C CA . GLY A 1 110 ? 16.186 -11.577 -19.958 1.00 92.25 110 GLY A CA 1
ATOM 750 C C . GLY A 1 110 ? 16.106 -10.160 -20.524 1.00 92.25 110 GLY A C 1
ATOM 751 O O . GLY A 1 110 ? 16.580 -9.953 -21.635 1.00 92.25 110 GLY A O 1
ATOM 752 N N . LEU A 1 111 ? 15.479 -9.210 -19.814 1.00 93.12 111 LEU A N 1
ATOM 753 C CA . LEU A 1 111 ? 15.450 -7.824 -20.275 1.00 93.12 111 LEU A CA 1
ATOM 754 C C . LEU A 1 111 ? 16.862 -7.258 -20.307 1.00 93.12 111 LEU A C 1
ATOM 756 O O . LEU A 1 111 ? 17.573 -7.279 -19.303 1.00 93.12 111 LEU A O 1
ATOM 760 N N . GLY A 1 112 ? 17.240 -6.729 -21.461 1.00 92.19 112 GLY A N 1
ATOM 761 C CA . GLY A 1 112 ? 18.557 -6.159 -21.655 1.00 92.19 112 GLY A CA 1
ATOM 762 C C . GLY A 1 112 ? 18.628 -5.325 -22.917 1.00 92.19 112 GLY A C 1
ATOM 763 O O . GLY A 1 112 ? 17.868 -5.524 -23.867 1.00 92.19 112 GLY A O 1
ATOM 764 N N . CYS A 1 113 ? 19.580 -4.410 -22.918 1.00 92.38 113 CYS A N 1
ATOM 765 C CA . CYS A 1 113 ? 19.968 -3.637 -24.081 1.00 92.38 113 CYS A CA 1
ATOM 766 C C . CYS A 1 113 ? 21.366 -4.058 -24.505 1.00 92.38 113 CYS A C 1
ATOM 768 O O . CYS A 1 113 ? 22.141 -4.497 -23.655 1.00 92.38 113 CYS A O 1
ATOM 770 N N . PRO A 1 114 ? 21.700 -3.970 -25.799 1.00 90.81 114 PRO A N 1
ATOM 771 C CA . PRO A 1 114 ? 23.067 -4.223 -26.207 1.00 90.81 114 PRO A CA 1
ATOM 772 C C . PRO A 1 114 ? 23.981 -3.146 -25.618 1.00 90.81 114 PRO A C 1
ATOM 774 O O . PRO A 1 114 ? 23.599 -1.983 -25.546 1.00 90.81 114 PRO A O 1
ATOM 777 N N . ASP A 1 115 ? 25.204 -3.523 -25.249 1.00 90.44 115 ASP A N 1
ATOM 778 C CA . ASP A 1 115 ? 26.213 -2.587 -24.721 1.00 90.44 115 ASP A CA 1
ATOM 779 C C . ASP A 1 115 ? 26.806 -1.675 -25.806 1.00 90.44 115 ASP A C 1
ATOM 781 O O . ASP A 1 115 ? 27.558 -0.739 -25.524 1.00 90.44 115 ASP A O 1
ATOM 785 N N . THR A 1 116 ? 26.501 -1.977 -27.067 1.00 92.31 116 THR A N 1
ATOM 786 C CA . THR A 1 116 ? 26.978 -1.239 -28.230 1.00 92.31 116 THR A CA 1
ATOM 787 C C . THR A 1 116 ? 25.882 -1.115 -29.272 1.00 92.31 116 THR A C 1
ATOM 789 O O . THR A 1 116 ? 24.998 -1.968 -29.368 1.00 92.31 116 THR A O 1
ATOM 792 N N . VAL A 1 117 ? 25.961 -0.064 -30.079 1.00 92.88 117 VAL A N 1
ATOM 793 C CA . VAL A 1 117 ? 25.034 0.186 -31.181 1.00 92.88 117 VAL A CA 1
ATOM 794 C C . VAL A 1 117 ? 25.805 0.419 -32.468 1.00 92.88 117 VAL A C 1
ATOM 796 O O . VAL A 1 117 ? 26.951 0.880 -32.455 1.00 92.88 117 VAL A O 1
ATOM 799 N N . THR A 1 118 ? 25.179 0.084 -33.590 1.00 93.50 118 THR A N 1
ATOM 800 C CA . THR A 1 118 ? 25.783 0.270 -34.904 1.00 93.50 118 THR A CA 1
ATOM 801 C C . THR A 1 118 ? 25.360 1.610 -35.496 1.00 93.50 118 THR A C 1
ATOM 803 O O . THR A 1 118 ? 24.174 1.931 -35.558 1.00 93.50 118 THR A O 1
ATOM 806 N N . ILE A 1 119 ? 26.343 2.397 -35.929 1.00 93.25 119 ILE A N 1
ATOM 807 C CA . ILE A 1 119 ? 26.140 3.653 -36.650 1.00 93.25 119 ILE A CA 1
ATOM 808 C C . ILE A 1 119 ? 26.597 3.466 -38.090 1.00 93.25 119 ILE A C 1
ATOM 810 O O . ILE A 1 119 ? 27.728 3.055 -38.353 1.00 93.25 119 ILE A O 1
ATOM 814 N N . GLN A 1 120 ? 25.734 3.829 -39.027 1.00 94.88 120 GLN A N 1
ATOM 815 C CA . GLN A 1 120 ? 26.016 3.820 -40.447 1.00 94.88 120 GLN A CA 1
ATOM 816 C C . GLN A 1 120 ? 26.464 5.212 -40.909 1.00 94.88 120 GLN A C 1
ATOM 818 O O . GLN A 1 120 ? 25.702 6.171 -40.852 1.00 94.88 120 GLN A O 1
ATOM 823 N N . GLY A 1 121 ? 27.711 5.336 -41.368 1.00 93.56 121 GLY A N 1
ATOM 824 C CA . GLY A 1 121 ? 28.248 6.588 -41.915 1.00 93.56 121 GLY A CA 1
ATOM 825 C C . GLY A 1 121 ? 27.936 6.775 -43.401 1.00 93.56 121 GLY A C 1
ATOM 826 O O . GLY A 1 121 ? 27.900 5.791 -44.146 1.00 93.56 121 GLY A O 1
ATOM 827 N N . TYR A 1 122 ? 27.778 8.032 -43.821 1.00 94.69 122 TYR A N 1
ATOM 828 C CA . TYR A 1 122 ? 27.534 8.448 -45.204 1.00 94.69 122 TYR A CA 1
ATOM 829 C C . TYR A 1 122 ? 28.385 9.672 -45.589 1.00 94.69 122 TYR A C 1
ATOM 831 O O . TYR A 1 122 ? 28.531 10.599 -44.784 1.00 94.69 122 TYR A O 1
ATOM 839 N N . PRO A 1 123 ? 28.922 9.730 -46.823 1.00 92.75 123 PRO A N 1
ATOM 840 C CA . PRO A 1 123 ? 29.649 10.897 -47.330 1.00 92.75 123 PRO A CA 1
ATOM 841 C C . PRO A 1 123 ? 28.731 12.044 -47.791 1.00 92.75 123 PRO A C 1
ATOM 843 O O . PRO A 1 123 ? 29.219 13.144 -48.046 1.00 92.75 123 PRO A O 1
ATOM 846 N N . ASP A 1 124 ? 27.416 11.821 -47.901 1.00 93.75 124 ASP A N 1
ATOM 847 C CA . ASP A 1 124 ? 26.417 12.847 -48.215 1.00 93.75 124 ASP A CA 1
ATOM 848 C C . ASP A 1 124 ? 25.534 13.183 -47.004 1.00 93.75 124 ASP A C 1
ATOM 850 O O . ASP A 1 124 ? 25.309 12.353 -46.129 1.00 93.75 124 ASP A O 1
ATOM 854 N N . LEU A 1 125 ? 24.993 14.403 -46.973 1.00 93.06 125 LEU A N 1
ATOM 855 C CA . LEU A 1 125 ? 24.173 14.896 -45.858 1.00 93.06 125 LEU A CA 1
ATOM 856 C C . LEU A 1 125 ? 22.773 14.260 -45.780 1.00 93.06 125 LEU A C 1
ATOM 858 O O . LEU A 1 125 ? 22.082 14.464 -44.786 1.00 93.06 125 LEU A O 1
ATOM 862 N N . ALA A 1 126 ? 22.336 13.543 -46.820 1.00 93.31 126 ALA A N 1
ATOM 863 C CA . ALA A 1 126 ? 20.997 12.965 -46.915 1.00 93.31 126 ALA A CA 1
ATOM 864 C C . ALA A 1 126 ? 20.964 11.457 -46.610 1.00 93.31 126 ALA A C 1
ATOM 866 O O . ALA A 1 126 ? 19.904 10.847 -46.738 1.00 93.31 126 ALA A O 1
ATOM 867 N N . CYS A 1 127 ? 22.098 10.860 -46.222 1.00 93.81 127 CYS A N 1
ATOM 868 C CA . CYS A 1 127 ? 22.247 9.418 -46.009 1.00 93.81 127 CYS A CA 1
ATOM 869 C C . CYS A 1 127 ? 21.744 8.581 -47.200 1.00 93.81 127 CYS A C 1
ATOM 871 O O . CYS A 1 127 ? 21.064 7.572 -47.029 1.00 93.81 127 CYS A O 1
ATOM 873 N N . SER A 1 128 ? 22.018 9.048 -48.420 1.00 93.56 128 SER A N 1
ATOM 874 C CA . SER A 1 128 ? 21.452 8.487 -49.655 1.00 93.56 128 SER A CA 1
ATOM 875 C C . SER A 1 128 ? 22.481 7.793 -50.547 1.00 93.56 128 SER A C 1
ATOM 877 O O . SER A 1 128 ? 22.118 7.023 -51.438 1.00 93.56 128 SER A O 1
ATOM 879 N N . SER A 1 129 ? 23.766 8.074 -50.333 1.00 91.00 129 SER A N 1
ATOM 880 C CA . SER A 1 129 ? 24.867 7.484 -51.090 1.00 91.00 129 SER A CA 1
ATOM 881 C C . SER A 1 129 ? 25.304 6.129 -50.523 1.00 91.00 129 SER A C 1
ATOM 883 O O . SER A 1 129 ? 24.708 5.588 -49.592 1.00 91.00 129 SER A O 1
ATOM 885 N N . THR A 1 130 ? 26.347 5.542 -51.116 1.00 89.12 130 THR A N 1
ATOM 886 C CA . THR A 1 130 ? 26.911 4.280 -50.639 1.00 89.12 130 THR A CA 1
ATOM 887 C C . THR A 1 130 ? 27.421 4.424 -49.208 1.00 89.12 130 THR A C 1
ATOM 889 O O . THR A 1 130 ? 28.260 5.269 -48.901 1.00 89.12 130 THR A O 1
ATOM 892 N N . THR A 1 131 ? 26.914 3.547 -48.352 1.00 88.31 131 THR A N 1
ATOM 893 C CA . THR A 1 131 ? 27.265 3.415 -46.944 1.00 88.31 131 THR A CA 1
ATOM 894 C C . THR A 1 131 ? 28.755 3.157 -46.737 1.00 88.31 131 THR A C 1
ATOM 896 O O . THR A 1 131 ? 29.349 2.315 -47.413 1.00 88.31 131 THR A O 1
ATOM 899 N N . CYS A 1 132 ? 29.343 3.822 -45.745 1.00 89.94 132 CYS A N 1
ATOM 900 C CA . CYS A 1 132 ? 30.655 3.466 -45.208 1.00 89.94 132 CYS A CA 1
ATOM 901 C C . CYS A 1 132 ? 30.621 2.098 -44.500 1.00 89.94 132 CYS A C 1
ATOM 903 O O . CYS A 1 132 ? 29.551 1.550 -44.237 1.00 89.94 132 CYS A O 1
ATOM 905 N N . THR A 1 133 ? 31.777 1.549 -44.118 1.00 91.62 133 THR A N 1
ATOM 906 C CA . THR A 1 133 ? 31.795 0.425 -43.168 1.00 91.62 133 THR A CA 1
ATOM 907 C C . THR A 1 133 ? 31.112 0.858 -41.860 1.00 91.62 133 THR A C 1
ATOM 909 O O . THR A 1 133 ? 31.469 1.924 -41.346 1.00 91.62 133 THR A O 1
ATOM 912 N N . PRO A 1 134 ? 30.150 0.086 -41.321 1.00 93.69 134 PRO A N 1
ATOM 913 C CA . PRO A 1 134 ? 29.456 0.450 -40.089 1.00 93.69 134 PRO A CA 1
ATOM 914 C C . PRO A 1 134 ? 30.409 0.600 -38.897 1.00 93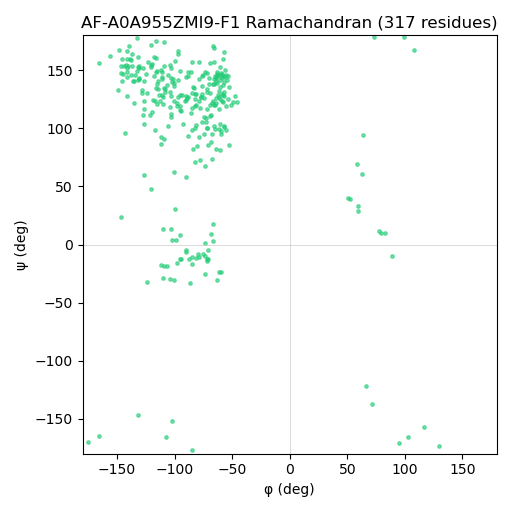.69 134 PRO A C 1
ATOM 916 O O . PRO A 1 134 ? 31.406 -0.116 -38.779 1.00 93.69 134 PRO A O 1
ATOM 919 N N . PHE A 1 135 ? 30.075 1.506 -37.984 1.00 93.62 135 PHE A N 1
ATOM 920 C CA . PHE A 1 135 ? 30.797 1.735 -36.734 1.00 93.62 135 PHE A CA 1
ATOM 921 C C . PHE A 1 135 ? 30.064 1.071 -35.582 1.00 93.62 135 PHE A C 1
ATOM 923 O O . PHE A 1 135 ? 28.842 1.116 -35.526 1.00 93.62 135 PHE A O 1
ATOM 930 N N . THR A 1 136 ? 30.803 0.499 -34.637 1.00 94.12 136 THR A N 1
ATOM 931 C CA . THR A 1 136 ? 30.241 0.026 -33.368 1.00 94.12 136 THR A CA 1
ATOM 932 C C . THR A 1 136 ? 30.608 1.028 -32.287 1.00 94.12 136 THR A C 1
ATOM 934 O O . THR A 1 136 ? 31.795 1.245 -32.043 1.00 94.12 136 THR A O 1
ATOM 937 N N . VAL A 1 137 ? 29.611 1.649 -31.659 1.00 93.38 137 VAL A N 1
ATOM 938 C CA . VAL A 1 137 ? 29.830 2.604 -30.568 1.00 93.38 137 VAL A CA 1
ATOM 939 C C . VAL A 1 137 ? 29.290 2.039 -29.260 1.00 93.38 137 VAL A C 1
ATOM 941 O O . VAL A 1 137 ? 28.160 1.563 -29.198 1.00 93.38 137 VAL A O 1
ATOM 944 N N . GLY A 1 138 ? 30.127 2.053 -28.227 1.00 93.19 138 GLY A N 1
ATOM 945 C CA . GLY A 1 138 ? 29.734 1.773 -26.846 1.00 93.19 138 GLY A CA 1
ATOM 946 C C . GLY A 1 138 ? 29.611 3.074 -26.057 1.00 93.19 138 GLY A C 1
ATOM 947 O O . GLY A 1 138 ? 29.378 4.134 -26.630 1.00 93.19 138 GLY A O 1
ATOM 948 N N . THR A 1 139 ? 29.838 3.016 -24.749 1.00 92.62 139 THR A N 1
ATOM 949 C CA . THR A 1 139 ? 29.752 4.186 -23.854 1.00 92.62 139 THR A CA 1
ATOM 950 C C . THR A 1 139 ? 30.895 5.193 -24.013 1.00 92.62 139 THR A C 1
ATOM 952 O O . THR A 1 139 ? 30.804 6.320 -23.534 1.00 92.62 139 THR A O 1
ATOM 955 N N . SER A 1 140 ? 31.972 4.808 -24.697 1.00 94.81 140 SER A N 1
ATOM 956 C CA . SER A 1 140 ? 33.103 5.686 -24.999 1.00 94.81 140 SER A CA 1
ATOM 957 C C . SER A 1 140 ? 32.895 6.439 -26.309 1.00 94.81 140 SER A C 1
ATOM 959 O O . SER A 1 140 ? 32.323 5.904 -27.256 1.00 94.81 140 SER A O 1
ATOM 961 N N . CYS A 1 141 ? 33.441 7.654 -26.387 1.00 96.12 141 CYS A N 1
ATOM 962 C CA . CYS A 1 141 ? 33.504 8.420 -27.629 1.00 96.12 141 CYS A CA 1
ATOM 963 C C . CYS A 1 141 ? 34.231 7.640 -28.731 1.00 96.12 141 CYS A C 1
ATOM 965 O O . CYS A 1 141 ? 35.366 7.199 -28.535 1.00 96.12 141 CYS A O 1
ATOM 967 N N . VAL A 1 142 ? 33.595 7.512 -29.895 1.00 95.44 142 VAL A N 1
ATOM 968 C CA . VAL A 1 142 ? 34.181 6.896 -31.087 1.00 95.44 142 VAL A CA 1
ATOM 969 C C . VAL A 1 142 ? 34.270 7.929 -32.201 1.00 95.44 142 VAL A C 1
ATOM 971 O O . VAL A 1 142 ? 33.261 8.505 -32.605 1.00 95.44 142 VAL A O 1
ATOM 974 N N . ASP A 1 143 ? 35.479 8.136 -32.720 1.00 94.94 143 ASP A N 1
ATOM 975 C CA . ASP A 1 143 ? 35.721 8.917 -33.932 1.00 94.94 143 ASP A CA 1
ATOM 976 C C . ASP A 1 143 ? 35.246 8.134 -35.163 1.00 94.94 143 ASP A C 1
ATOM 978 O O . ASP A 1 143 ? 35.768 7.063 -35.485 1.00 94.94 143 ASP A O 1
ATOM 982 N N . LEU A 1 144 ? 34.250 8.681 -35.855 1.00 92.31 144 LEU A N 1
ATOM 983 C CA . LEU A 1 144 ? 33.648 8.066 -37.031 1.00 92.31 144 LEU A CA 1
ATOM 984 C C . LEU A 1 144 ? 34.399 8.456 -38.318 1.00 92.31 144 LEU A C 1
ATOM 986 O O . LEU A 1 144 ? 34.232 7.823 -39.351 1.00 92.31 144 LEU A O 1
ATOM 990 N N . SER A 1 145 ? 35.289 9.449 -38.299 1.00 86.00 145 SER A N 1
ATOM 991 C CA . SER A 1 145 ? 35.926 9.975 -39.518 1.00 86.00 145 SER A CA 1
ATOM 992 C C . SER A 1 145 ? 36.961 9.045 -40.183 1.00 86.00 145 SER A C 1
ATOM 994 O O . SER A 1 145 ? 37.450 9.339 -41.273 1.00 86.00 145 SER A O 1
ATOM 996 N N . ASN A 1 146 ? 37.284 7.893 -39.583 1.00 78.69 146 ASN A N 1
ATOM 997 C CA . ASN A 1 146 ? 38.433 7.075 -39.996 1.00 78.69 146 ASN A CA 1
ATOM 998 C C . ASN A 1 146 ? 38.134 5.920 -40.979 1.00 78.69 146 ASN A C 1
ATOM 1000 O O . ASN A 1 146 ? 39.080 5.375 -41.542 1.00 78.69 146 ASN A O 1
ATOM 1004 N N . ASN A 1 147 ? 36.872 5.536 -41.237 1.00 72.69 147 ASN A N 1
ATOM 1005 C CA . ASN A 1 147 ? 36.572 4.353 -42.082 1.00 72.69 147 ASN A CA 1
ATOM 1006 C C . ASN A 1 147 ? 36.234 4.646 -43.554 1.00 72.69 147 ASN A C 1
ATOM 1008 O O . ASN A 1 147 ? 36.250 3.721 -44.364 1.00 72.69 147 ASN A O 1
ATOM 1012 N N . CYS A 1 148 ? 35.908 5.884 -43.931 1.00 75.69 148 CYS A N 1
ATOM 1013 C CA . CYS A 1 148 ? 35.535 6.216 -45.317 1.00 75.69 148 CYS A CA 1
ATOM 1014 C C . CYS A 1 148 ? 35.970 7.618 -45.765 1.00 75.69 148 CYS A C 1
ATOM 1016 O O . CYS A 1 148 ? 35.400 8.191 -46.692 1.00 75.69 148 CYS A O 1
ATOM 1018 N N . GLY A 1 149 ? 36.992 8.179 -45.114 1.00 82.31 149 GLY A N 1
ATOM 1019 C CA . GLY A 1 149 ? 37.344 9.586 -45.274 1.00 82.31 149 GLY A CA 1
ATOM 1020 C C . GLY A 1 149 ? 36.299 10.481 -44.606 1.00 82.31 149 GLY A C 1
ATOM 1021 O O . GLY A 1 149 ? 35.842 10.197 -43.503 1.00 82.31 149 GLY A O 1
ATOM 1022 N N . THR A 1 150 ? 35.911 11.575 -45.258 1.00 83.69 150 THR A N 1
ATOM 1023 C CA . THR A 1 150 ? 34.982 12.543 -44.662 1.00 83.69 150 THR A CA 1
ATOM 1024 C C . THR A 1 150 ? 33.557 11.991 -44.599 1.00 83.69 150 THR A C 1
ATOM 1026 O O . THR A 1 150 ? 32.871 11.921 -45.617 1.00 83.69 150 THR A O 1
ATOM 1029 N N . ILE A 1 151 ? 33.088 11.670 -43.393 1.00 90.56 151 ILE A N 1
ATOM 1030 C CA . ILE A 1 151 ? 31.664 11.453 -43.121 1.00 90.56 151 ILE A CA 1
ATOM 1031 C C . ILE A 1 151 ? 30.959 12.804 -43.063 1.00 90.56 151 ILE A C 1
ATOM 1033 O O . ILE A 1 151 ? 31.398 13.717 -42.361 1.00 90.56 151 ILE A O 1
ATOM 1037 N N . ALA A 1 152 ? 29.865 12.922 -43.809 1.00 91.44 152 ALA A N 1
ATOM 1038 C CA . ALA A 1 152 ? 28.979 14.075 -43.767 1.00 91.44 152 ALA A CA 1
ATOM 1039 C C . ALA A 1 152 ? 27.735 13.799 -42.920 1.00 91.44 152 ALA A C 1
ATOM 1041 O O . ALA A 1 152 ? 27.220 14.729 -42.308 1.00 91.44 152 ALA A O 1
ATOM 1042 N N . ALA A 1 153 ? 27.256 12.554 -42.857 1.00 93.88 153 ALA A N 1
ATOM 1043 C CA . ALA A 1 153 ? 26.100 12.192 -42.049 1.00 93.88 153 ALA A CA 1
ATOM 1044 C C . ALA A 1 153 ? 26.198 10.791 -41.442 1.00 93.88 153 ALA A C 1
ATOM 1046 O O . ALA A 1 153 ? 26.933 9.932 -41.925 1.00 93.88 153 ALA A O 1
ATOM 1047 N N . ALA A 1 154 ? 25.421 10.563 -40.389 1.00 93.56 154 ALA A N 1
ATOM 1048 C CA . ALA A 1 154 ? 25.274 9.269 -39.748 1.00 93.56 154 ALA A CA 1
ATOM 1049 C C . ALA A 1 154 ? 23.798 8.879 -39.647 1.00 93.56 154 ALA A C 1
ATOM 1051 O O . ALA A 1 154 ? 22.948 9.713 -39.340 1.00 93.56 154 ALA A O 1
ATOM 1052 N N . GLN A 1 155 ? 23.508 7.603 -39.866 1.00 93.69 155 GLN A N 1
ATOM 1053 C CA . GLN A 1 155 ? 22.222 6.982 -39.587 1.00 93.69 155 GLN A CA 1
ATOM 1054 C C . GLN A 1 155 ? 22.408 5.948 -38.488 1.00 93.69 155 GLN A C 1
ATOM 1056 O O . GLN A 1 155 ? 23.407 5.232 -38.463 1.00 93.69 155 GLN A O 1
ATOM 1061 N N . ILE A 1 156 ? 21.450 5.871 -37.577 1.00 91.00 156 ILE A N 1
ATOM 1062 C CA . ILE A 1 156 ? 21.475 4.899 -36.487 1.00 91.00 156 ILE A CA 1
ATOM 1063 C C . ILE A 1 156 ? 20.407 3.850 -36.768 1.00 91.00 156 ILE A C 1
ATOM 1065 O O . ILE A 1 156 ? 19.264 4.188 -37.104 1.00 91.00 156 ILE A O 1
ATOM 1069 N N . ASP A 1 157 ? 20.796 2.584 -36.659 1.00 87.38 157 ASP A N 1
ATOM 1070 C CA . ASP A 1 157 ? 19.853 1.480 -36.763 1.00 87.38 157 ASP A CA 1
ATOM 1071 C C . ASP A 1 157 ? 19.048 1.371 -35.463 1.00 87.38 157 ASP A C 1
ATOM 1073 O O . ASP A 1 157 ? 19.628 1.466 -34.374 1.00 87.38 157 ASP A O 1
ATOM 1077 N N . PRO A 1 158 ? 17.718 1.172 -35.536 1.00 86.06 158 PRO A N 1
ATOM 1078 C CA . PRO A 1 158 ? 16.916 0.998 -34.341 1.00 86.06 158 PRO A CA 1
ATOM 1079 C C . PRO A 1 158 ? 17.406 -0.190 -33.517 1.00 86.06 158 PRO A C 1
ATOM 1081 O O . PRO A 1 158 ? 17.530 -1.308 -34.022 1.00 86.06 158 PRO A O 1
ATOM 1084 N N . VAL A 1 159 ? 17.631 0.037 -32.228 1.00 87.88 159 VAL A N 1
ATOM 1085 C CA . VAL A 1 159 ? 18.054 -1.011 -31.304 1.00 87.88 159 VAL A CA 1
ATOM 1086 C C . VAL A 1 159 ? 16.824 -1.579 -30.634 1.00 87.88 159 VAL A C 1
ATOM 1088 O O . VAL A 1 159 ? 16.138 -0.897 -29.872 1.00 87.88 159 VAL A O 1
ATOM 1091 N N . GLN A 1 160 ? 16.559 -2.850 -30.916 1.00 86.12 160 GLN A N 1
ATOM 1092 C CA . GLN A 1 160 ? 15.501 -3.574 -30.238 1.00 86.12 160 GLN A CA 1
ATOM 1093 C C . GLN A 1 160 ? 16.020 -4.088 -28.890 1.00 86.12 160 GLN A C 1
ATOM 1095 O O . GLN A 1 160 ? 17.081 -4.719 -28.848 1.00 86.12 160 GLN A O 1
ATOM 1100 N N . PRO A 1 161 ? 15.298 -3.834 -27.790 1.00 91.06 161 PRO A N 1
ATOM 1101 C CA . PRO A 1 161 ? 15.599 -4.479 -26.524 1.00 91.06 161 PRO A CA 1
ATOM 1102 C C . PRO A 1 161 ? 15.468 -6.000 -26.649 1.00 91.06 161 PRO A C 1
ATOM 1104 O O . PRO A 1 161 ? 14.703 -6.526 -27.458 1.00 91.06 161 PRO A O 1
ATOM 1107 N N . THR A 1 162 ? 16.220 -6.709 -25.818 1.00 92.19 162 THR A N 1
ATOM 1108 C CA . THR A 1 162 ? 16.151 -8.166 -25.684 1.00 92.19 162 THR A CA 1
ATOM 1109 C C . THR A 1 162 ? 15.276 -8.561 -24.500 1.00 92.19 162 THR A C 1
ATOM 1111 O O . THR A 1 162 ? 14.967 -7.739 -23.633 1.00 92.19 162 THR A O 1
ATOM 1114 N N . GLY A 1 163 ? 14.873 -9.831 -24.474 1.00 92.19 163 GLY A N 1
ATOM 1115 C CA . GLY A 1 163 ? 14.030 -10.396 -23.429 1.00 92.19 163 GLY A CA 1
ATOM 1116 C C . GLY A 1 163 ? 12.550 -10.394 -23.784 1.00 92.19 163 GLY A C 1
ATOM 1117 O O . GLY A 1 163 ? 12.147 -10.161 -24.923 1.00 92.19 163 GLY A O 1
ATOM 1118 N N . SER A 1 164 ? 11.728 -10.715 -22.795 1.00 93.06 164 SER A N 1
ATOM 1119 C CA . SER A 1 164 ? 10.282 -10.810 -22.965 1.00 93.06 164 SER A CA 1
ATOM 1120 C C . SER A 1 164 ? 9.544 -10.378 -21.711 1.00 93.06 164 SER A C 1
ATOM 1122 O O . SER A 1 164 ? 9.997 -10.631 -20.590 1.00 93.06 164 SER A O 1
ATOM 1124 N N . CYS A 1 165 ? 8.366 -9.803 -21.923 1.00 94.31 165 CYS A N 1
ATOM 1125 C CA . CYS A 1 165 ? 7.363 -9.618 -20.889 1.00 94.31 165 CYS A CA 1
ATOM 1126 C C . CYS A 1 165 ? 6.357 -10.755 -20.973 1.00 94.31 165 CYS A C 1
ATOM 1128 O O . CYS A 1 165 ? 5.788 -11.004 -22.034 1.00 94.31 165 CYS A O 1
ATOM 1130 N N . ALA A 1 166 ? 6.129 -11.431 -19.854 1.00 92.12 166 ALA A N 1
ATOM 1131 C CA . ALA A 1 166 ? 5.044 -12.389 -19.735 1.00 92.12 166 ALA A CA 1
ATOM 1132 C C . ALA A 1 166 ? 3.899 -11.762 -18.941 1.00 92.12 166 ALA A C 1
ATOM 1134 O O . ALA A 1 166 ? 4.125 -11.009 -17.986 1.00 92.12 166 ALA A O 1
ATOM 1135 N N . SER A 1 167 ? 2.671 -12.087 -19.346 1.00 88.69 167 SER A N 1
ATOM 1136 C CA . SER A 1 167 ? 1.492 -11.849 -18.521 1.00 88.69 167 SER A CA 1
ATOM 1137 C C . SER A 1 167 ? 1.710 -12.488 -17.160 1.00 88.69 167 SER A C 1
ATOM 1139 O O . SER A 1 167 ? 2.015 -13.677 -17.083 1.00 88.69 167 SER A O 1
ATOM 1141 N N . GLY A 1 168 ? 1.576 -11.703 -16.099 1.00 83.25 168 GLY A N 1
ATOM 1142 C CA . GLY A 1 168 ? 1.617 -12.242 -14.748 1.00 83.25 168 GLY A CA 1
ATOM 1143 C C . GLY A 1 168 ? 0.245 -12.237 -14.094 1.00 83.25 168 GLY A C 1
ATOM 1144 O O . GLY A 1 168 ? -0.793 -12.124 -14.753 1.00 83.25 168 GLY A O 1
ATOM 1145 N N . SER A 1 169 ? 0.259 -12.423 -12.779 1.00 83.62 169 SER A N 1
ATOM 1146 C CA . SER A 1 169 ? -0.952 -12.550 -11.984 1.00 83.62 169 SER A CA 1
ATOM 1147 C C . SER A 1 169 ? -1.661 -11.213 -11.815 1.00 83.62 169 SER A C 1
ATOM 1149 O O . SER A 1 169 ? -1.041 -10.147 -11.716 1.00 83.62 169 SER A O 1
ATOM 1151 N N . VAL A 1 170 ? -2.984 -11.296 -11.725 1.00 87.75 170 VAL A N 1
ATOM 1152 C CA . VAL A 1 170 ? -3.804 -10.202 -11.222 1.00 87.75 170 VAL A CA 1
ATOM 1153 C C . VAL A 1 170 ? -3.939 -10.387 -9.721 1.00 87.75 170 VAL A C 1
ATOM 1155 O O . VAL A 1 170 ? -4.334 -11.455 -9.263 1.00 87.75 170 VAL A O 1
ATOM 1158 N N . GLY A 1 171 ? -3.570 -9.366 -8.959 1.00 88.88 171 GLY A N 1
ATOM 1159 C CA . GLY A 1 171 ? -3.738 -9.346 -7.513 1.00 88.88 171 GLY A CA 1
ATOM 1160 C C . GLY A 1 171 ? -4.712 -8.258 -7.095 1.00 88.88 171 GLY A C 1
ATOM 1161 O O . GLY A 1 171 ? -4.783 -7.199 -7.722 1.00 88.88 171 GLY A O 1
ATOM 1162 N N . LEU A 1 172 ? -5.416 -8.502 -5.998 1.00 92.56 172 LEU A N 1
ATOM 1163 C CA . LEU A 1 172 ? -6.110 -7.467 -5.249 1.00 92.56 172 LEU A CA 1
ATOM 1164 C C . LEU A 1 172 ? -5.362 -7.275 -3.933 1.00 92.56 172 LEU A C 1
ATOM 1166 O O . LEU A 1 172 ? -4.972 -8.257 -3.305 1.00 92.56 172 LEU A O 1
ATOM 1170 N N . ALA A 1 173 ? -5.117 -6.027 -3.537 1.00 93.81 173 ALA A N 1
ATOM 1171 C CA . ALA A 1 173 ? -4.546 -5.789 -2.219 1.00 93.81 173 ALA A CA 1
ATOM 1172 C C . ALA A 1 173 ? -5.560 -6.203 -1.144 1.00 93.81 173 ALA A C 1
ATOM 1174 O O . ALA A 1 173 ? -6.755 -5.908 -1.273 1.00 93.81 173 ALA A O 1
ATOM 1175 N N . GLU A 1 174 ? -5.061 -6.855 -0.095 1.00 94.12 174 GLU A N 1
ATOM 1176 C CA . GLU A 1 174 ? -5.863 -7.219 1.070 1.00 94.12 174 GLU A CA 1
ATOM 1177 C C . GLU A 1 174 ? -6.571 -5.985 1.651 1.00 94.12 174 GLU A C 1
ATOM 1179 O O . GLU A 1 174 ? -6.030 -4.869 1.594 1.00 94.12 174 GLU A O 1
ATOM 1184 N N . PRO A 1 175 ? -7.797 -6.157 2.174 1.00 95.44 175 PRO A N 1
ATOM 1185 C CA . PRO A 1 175 ? -8.508 -5.076 2.827 1.00 95.44 175 PRO A CA 1
ATOM 1186 C C . PRO A 1 175 ? -7.725 -4.611 4.050 1.00 95.44 175 PRO A C 1
ATOM 1188 O O . PRO A 1 175 ? -7.085 -5.393 4.751 1.00 95.44 175 PRO A O 1
ATOM 1191 N N . LYS A 1 176 ? -7.801 -3.315 4.313 1.00 96.19 176 LYS A N 1
ATOM 1192 C CA . LYS A 1 176 ? -7.284 -2.707 5.534 1.00 96.19 176 LYS A CA 1
ATOM 1193 C C . LYS A 1 176 ? -8.442 -2.091 6.288 1.00 96.19 176 LYS A C 1
ATOM 1195 O O . LYS A 1 176 ? -9.492 -1.832 5.714 1.00 96.19 176 LYS A O 1
ATOM 1200 N N . TRP A 1 177 ? -8.247 -1.833 7.562 1.00 96.50 177 TRP A N 1
ATOM 1201 C CA . TRP A 1 177 ? -9.153 -0.984 8.326 1.00 96.50 177 TRP A CA 1
ATOM 1202 C C . TRP A 1 177 ? -8.564 0.420 8.360 1.00 96.50 177 TRP A C 1
ATOM 1204 O O . TRP A 1 177 ? -7.407 0.580 7.982 1.00 96.50 177 TRP A O 1
ATOM 1214 N N . ASN A 1 178 ? -9.330 1.432 8.762 1.00 97.25 178 ASN A N 1
ATOM 1215 C CA . ASN A 1 178 ? -8.784 2.769 9.035 1.00 97.25 178 ASN A CA 1
ATOM 1216 C C . ASN A 1 178 ? -8.731 3.078 10.528 1.00 97.25 178 ASN A C 1
ATOM 1218 O O . ASN A 1 178 ? -8.000 3.980 10.936 1.00 97.25 178 ASN A O 1
ATOM 1222 N N . LYS A 1 179 ? -9.494 2.339 11.336 1.00 97.75 179 LYS A N 1
ATOM 1223 C CA . LYS A 1 179 ? -9.602 2.535 12.777 1.00 97.75 179 LYS A CA 1
ATOM 1224 C C . LYS A 1 179 ? -9.565 1.211 13.513 1.00 97.75 179 LYS A C 1
ATOM 1226 O O . LYS A 1 179 ? -9.996 0.182 12.991 1.00 97.75 179 LYS A O 1
ATOM 1231 N N . GLN A 1 180 ? -9.110 1.272 14.751 1.00 97.38 180 GLN A N 1
ATOM 1232 C CA . GLN A 1 180 ? -9.110 0.153 15.679 1.00 97.38 180 GLN A CA 1
ATOM 1233 C C . GLN A 1 180 ? -9.336 0.638 17.103 1.00 97.38 180 GLN A C 1
ATOM 1235 O O . GLN A 1 180 ? -9.025 1.780 17.444 1.00 97.38 180 GLN A O 1
ATOM 1240 N N . VAL A 1 181 ? -9.885 -0.255 17.916 1.00 97.69 181 VAL A N 1
ATOM 1241 C CA . VAL A 1 181 ? -10.193 -0.024 19.320 1.00 97.69 181 VAL A CA 1
ATOM 1242 C C . VAL A 1 181 ? -9.657 -1.171 20.156 1.00 97.69 181 VAL A C 1
ATOM 1244 O O . VAL A 1 181 ? -9.734 -2.334 19.749 1.00 97.69 181 VAL A O 1
ATOM 1247 N N . ARG A 1 182 ? -9.146 -0.830 21.338 1.00 97.75 182 ARG A N 1
ATOM 1248 C CA . ARG A 1 182 ? -8.789 -1.777 22.390 1.00 97.75 182 ARG A CA 1
ATOM 1249 C C . ARG A 1 182 ? -9.447 -1.356 23.695 1.00 97.75 182 ARG A C 1
ATOM 1251 O O . ARG A 1 182 ? -9.328 -0.195 24.081 1.00 97.75 182 ARG A O 1
ATOM 1258 N N . ALA A 1 183 ? -10.112 -2.289 24.366 1.00 97.56 183 ALA A N 1
ATOM 1259 C CA . ALA A 1 183 ? -10.705 -2.076 25.681 1.00 97.56 183 ALA A CA 1
ATOM 1260 C C . ALA A 1 183 ? -10.030 -2.969 26.724 1.00 97.56 183 ALA A C 1
ATOM 1262 O O . ALA A 1 183 ? -9.848 -4.168 26.491 1.00 97.56 183 ALA A O 1
ATOM 1263 N N . CYS A 1 184 ? -9.701 -2.380 27.870 1.00 97.62 184 CYS A N 1
ATOM 1264 C CA . CYS A 1 184 ? -9.062 -3.066 28.985 1.00 97.62 184 CYS A CA 1
ATOM 1265 C C . CYS A 1 184 ? -9.872 -2.885 30.281 1.00 97.62 184 CYS A C 1
ATOM 1267 O O . CYS A 1 184 ? -10.491 -1.834 30.497 1.00 97.62 184 CYS A O 1
ATOM 1269 N N . SER A 1 185 ? -9.862 -3.901 31.147 1.00 96.19 185 SER A N 1
ATOM 1270 C CA . SER A 1 185 ? -10.533 -3.915 32.455 1.00 96.19 185 SER A CA 1
ATOM 1271 C C . SER A 1 185 ? -9.559 -4.197 33.602 1.00 96.19 185 SER A C 1
ATOM 1273 O O . SER A 1 185 ? -8.482 -4.768 33.407 1.00 96.19 185 SER A O 1
ATOM 1275 N N . GLY A 1 186 ? -9.947 -3.780 34.811 1.00 93.12 186 GLY A N 1
ATOM 1276 C CA . GLY A 1 186 ? -9.175 -3.952 36.041 1.00 93.12 186 GLY A CA 1
ATOM 1277 C C . GLY A 1 186 ? -10.001 -4.517 37.195 1.00 93.12 186 GLY A C 1
ATOM 1278 O O . GLY A 1 186 ? -10.897 -5.338 37.002 1.00 93.12 186 GLY A O 1
ATOM 1279 N N . GLY A 1 187 ? -9.664 -4.094 38.415 1.00 93.44 187 GLY A N 1
ATOM 1280 C CA . GLY A 1 187 ? -10.336 -4.535 39.638 1.00 93.44 187 GLY A CA 1
ATOM 1281 C C . GLY A 1 187 ? -11.802 -4.096 39.744 1.00 93.44 187 GLY A C 1
ATOM 1282 O O . GLY A 1 187 ? -12.291 -3.257 38.989 1.00 93.44 187 GLY A O 1
ATOM 1283 N N . ILE A 1 188 ? -12.507 -4.655 40.728 1.00 94.50 188 ILE A N 1
ATOM 1284 C CA . ILE A 1 188 ? -13.882 -4.277 41.083 1.00 94.50 188 ILE A CA 1
ATOM 1285 C C . ILE A 1 188 ? -13.896 -3.409 42.344 1.00 94.50 188 ILE A C 1
ATOM 1287 O O . ILE A 1 188 ? -13.036 -3.557 43.211 1.00 94.50 188 ILE A O 1
ATOM 1291 N N . CYS A 1 189 ? -14.901 -2.547 42.461 1.00 94.31 189 CYS A N 1
ATOM 1292 C CA . CYS A 1 189 ? -15.152 -1.707 43.630 1.00 94.31 189 CYS A CA 1
ATOM 1293 C C . CYS A 1 189 ? -16.620 -1.762 44.054 1.00 94.31 189 CYS A C 1
ATOM 1295 O O . CYS A 1 189 ? -17.447 -2.417 43.415 1.00 94.31 189 CYS A O 1
ATOM 1297 N N . GLU A 1 190 ? -16.965 -1.075 45.145 1.00 94.19 190 GLU A N 1
ATOM 1298 C CA . GLU A 1 190 ? -18.343 -1.029 45.634 1.00 94.19 190 GLU A CA 1
ATOM 1299 C C . GLU A 1 190 ? -19.293 -0.420 44.586 1.00 94.19 190 GLU A C 1
ATOM 1301 O O . GLU A 1 190 ? -19.332 0.790 44.375 1.00 94.19 190 GLU A O 1
ATOM 1306 N N . GLY A 1 191 ? -20.064 -1.283 43.919 1.00 90.81 191 GLY A N 1
ATOM 1307 C CA . GLY A 1 191 ? -21.045 -0.888 42.906 1.00 90.81 191 GLY A CA 1
ATOM 1308 C C . GLY A 1 191 ? -20.482 -0.644 41.500 1.00 90.81 191 GLY A C 1
ATOM 1309 O O . GLY A 1 191 ? -21.225 -0.154 40.645 1.00 90.81 191 GLY A O 1
ATOM 1310 N N . GLY A 1 192 ? -19.218 -0.986 41.231 1.00 94.44 192 GLY A N 1
ATOM 1311 C CA . GLY A 1 192 ? -18.599 -0.693 39.940 1.00 94.44 192 GLY A CA 1
ATOM 1312 C C . GLY A 1 192 ? -17.288 -1.418 39.645 1.00 94.44 192 GLY A C 1
ATOM 1313 O O . GLY A 1 192 ? -16.908 -2.378 40.317 1.00 94.44 192 GLY A O 1
ATOM 1314 N N . ALA A 1 193 ? -16.586 -0.916 38.631 1.00 94.44 193 ALA A N 1
ATOM 1315 C CA . ALA A 1 193 ? -15.235 -1.334 38.279 1.00 94.44 193 ALA A CA 1
ATOM 1316 C C . ALA A 1 193 ? -14.245 -0.178 38.449 1.00 94.44 193 ALA A C 1
ATOM 1318 O O . ALA A 1 193 ? -14.589 0.994 38.269 1.00 94.44 193 ALA A O 1
ATOM 1319 N N . CYS A 1 194 ? -13.013 -0.519 38.804 1.00 95.56 194 CYS A N 1
ATOM 1320 C CA . CYS A 1 194 ? -11.924 0.429 38.937 1.00 95.56 194 CYS A CA 1
ATOM 1321 C C . CYS A 1 194 ? -11.336 0.734 37.564 1.00 95.56 194 CYS A C 1
ATOM 1323 O O . CYS A 1 194 ? -10.859 -0.162 36.869 1.00 95.56 194 CYS A O 1
ATOM 1325 N N . ILE A 1 195 ? -11.384 2.008 37.181 1.00 95.06 195 ILE A N 1
ATOM 1326 C CA . ILE A 1 195 ? -10.842 2.510 35.922 1.00 95.06 195 ILE A CA 1
ATOM 1327 C C . ILE A 1 195 ? -9.699 3.468 36.239 1.00 95.06 195 ILE A C 1
ATOM 1329 O O . ILE A 1 195 ? -9.893 4.467 36.935 1.00 95.06 195 ILE A O 1
ATOM 1333 N N . ALA A 1 196 ? -8.509 3.159 35.731 1.00 90.06 196 ALA A N 1
ATOM 1334 C CA . ALA A 1 196 ? -7.357 4.046 35.797 1.00 90.06 196 ALA A CA 1
ATOM 1335 C C . ALA A 1 196 ? -7.414 5.051 34.641 1.00 90.06 196 ALA A C 1
ATOM 1337 O O . ALA A 1 196 ? -7.672 4.670 33.497 1.00 90.06 196 ALA A O 1
ATOM 1338 N N . ALA A 1 197 ? -7.151 6.324 34.935 1.00 77.62 197 ALA A N 1
ATOM 1339 C CA . ALA A 1 197 ? -6.909 7.310 33.891 1.00 77.62 197 ALA A CA 1
ATOM 1340 C C . ALA A 1 197 ? -5.492 7.092 33.346 1.00 77.62 197 ALA A C 1
ATOM 1342 O O . ALA A 1 197 ? -4.510 7.428 34.006 1.00 77.62 197 ALA A O 1
ATOM 1343 N N . ASP A 1 198 ? -5.392 6.516 32.155 1.00 85.31 198 ASP A N 1
ATOM 1344 C CA . ASP A 1 198 ? -4.134 6.347 31.436 1.00 85.31 198 ASP A CA 1
ATOM 1345 C C . ASP A 1 198 ? -4.127 7.259 30.203 1.00 85.31 198 ASP A C 1
ATOM 1347 O O . ASP A 1 198 ? -5.171 7.506 29.593 1.00 85.31 198 ASP A O 1
ATOM 1351 N N . VAL A 1 199 ? -2.959 7.806 29.858 1.00 79.06 199 VAL A N 1
ATOM 1352 C CA . VAL A 1 199 ? -2.832 8.760 28.744 1.00 79.06 199 VAL A CA 1
ATOM 1353 C C . VAL A 1 199 ? -3.200 8.133 27.402 1.00 79.06 199 VAL A C 1
ATOM 1355 O O . VAL A 1 199 ? -3.729 8.833 26.539 1.00 79.06 199 VAL A O 1
ATOM 1358 N N . ASP A 1 200 ? -2.969 6.830 27.248 1.00 88.62 200 ASP A N 1
ATOM 1359 C CA . ASP A 1 200 ? -3.304 6.093 26.041 1.00 88.62 200 ASP A CA 1
ATOM 1360 C C . ASP A 1 200 ? -4.764 5.601 26.090 1.00 88.62 200 ASP A C 1
ATOM 1362 O O . ASP A 1 200 ? -5.464 5.610 25.077 1.00 88.62 200 ASP A O 1
ATOM 1366 N N . PHE A 1 201 ? -5.290 5.262 27.270 1.00 90.06 201 PHE A N 1
ATOM 1367 C CA . PHE A 1 201 ? -6.683 4.823 27.454 1.00 90.06 201 PHE A CA 1
ATOM 1368 C C . PHE A 1 201 ? -7.580 5.943 27.998 1.00 90.06 201 PHE A C 1
ATOM 1370 O O . PHE A 1 201 ? -8.163 5.854 29.080 1.00 90.06 201 PHE A O 1
ATOM 1377 N N . ALA A 1 202 ? -7.706 7.014 27.215 1.00 89.81 202 ALA A N 1
ATOM 1378 C CA . ALA A 1 202 ? -8.320 8.270 27.647 1.00 89.81 202 ALA A CA 1
ATOM 1379 C C . ALA A 1 202 ? -9.861 8.263 27.743 1.00 89.81 202 ALA A C 1
ATOM 1381 O O . ALA A 1 202 ? -10.449 9.249 28.199 1.00 89.81 202 ALA A O 1
ATOM 1382 N N . LYS A 1 203 ? -10.546 7.209 27.278 1.00 95.31 203 LYS A N 1
ATOM 1383 C CA . LYS A 1 203 ? -12.016 7.128 27.298 1.00 95.31 203 LYS A CA 1
ATOM 1384 C C . LYS A 1 203 ? -12.497 6.012 28.216 1.00 95.31 203 LYS A C 1
ATOM 1386 O O . LYS A 1 203 ? -11.976 4.905 28.173 1.00 95.31 203 LYS A O 1
ATOM 1391 N N . THR A 1 204 ? -13.545 6.284 28.993 1.00 96.50 204 THR A N 1
ATOM 1392 C CA . THR A 1 204 ? -14.294 5.243 29.713 1.00 96.50 204 THR A CA 1
ATOM 1393 C C . THR A 1 204 ? -15.531 4.873 28.908 1.00 96.50 204 THR A C 1
ATOM 1395 O O . THR A 1 204 ? -16.363 5.738 28.613 1.00 96.50 204 THR A O 1
ATOM 1398 N N . CYS A 1 205 ? -15.665 3.600 28.549 1.00 98.00 205 CYS A N 1
ATOM 1399 C CA . CYS A 1 205 ? -16.721 3.134 27.658 1.00 98.00 205 CYS A CA 1
ATOM 1400 C C . CYS A 1 205 ? -17.349 1.824 28.130 1.00 98.00 205 CYS A C 1
ATOM 1402 O O . CYS A 1 205 ? -16.798 1.092 28.947 1.00 98.00 205 CYS A O 1
ATOM 1404 N N . ILE A 1 206 ? -18.512 1.528 27.568 1.00 98.12 206 ILE A N 1
ATOM 1405 C CA . ILE A 1 206 ? -19.196 0.238 27.644 1.00 98.12 206 ILE A CA 1
ATOM 1406 C C . ILE A 1 206 ? -19.347 -0.303 26.225 1.00 98.12 206 ILE A C 1
ATOM 1408 O O . ILE A 1 206 ? -19.368 0.477 25.269 1.00 98.12 206 ILE A O 1
ATOM 1412 N N . PHE A 1 207 ? -19.472 -1.615 26.058 1.00 98.56 207 PHE A N 1
ATOM 1413 C CA . PHE A 1 207 ? -19.734 -2.185 24.738 1.00 98.56 207 PHE A CA 1
ATOM 1414 C C . PHE A 1 207 ? -20.768 -3.303 24.760 1.00 98.56 207 PHE A C 1
ATOM 1416 O O . PHE A 1 207 ? -21.026 -3.931 25.789 1.00 98.56 207 PHE A O 1
ATOM 1423 N N . LYS A 1 208 ? -21.367 -3.545 23.595 1.00 98.50 208 LYS A N 1
ATOM 1424 C CA . LYS A 1 208 ? -22.340 -4.610 23.366 1.00 98.50 208 LYS A CA 1
ATOM 1425 C C . LYS A 1 208 ? -22.188 -5.158 21.950 1.00 98.50 208 LYS A C 1
ATOM 1427 O O . LYS A 1 208 ? -21.942 -4.410 21.007 1.00 98.50 208 LYS A O 1
ATOM 1432 N N . SER A 1 209 ? -22.316 -6.476 21.803 1.00 98.31 209 SER A N 1
ATOM 1433 C CA . SER A 1 209 ? -22.356 -7.109 20.479 1.00 98.31 209 SER A CA 1
ATOM 1434 C C . SER A 1 209 ? -23.612 -6.676 19.721 1.00 98.31 209 SER A C 1
ATOM 1436 O O . SER A 1 209 ? -24.694 -6.646 20.301 1.00 98.31 209 SER A O 1
ATOM 1438 N N . GLY A 1 210 ? -23.474 -6.388 18.430 1.00 98.12 210 GLY A N 1
ATOM 1439 C CA . GLY A 1 210 ? -24.540 -5.852 17.587 1.00 98.12 210 GLY A CA 1
ATOM 1440 C C . GLY A 1 210 ? -24.338 -4.384 17.211 1.00 98.12 210 GLY A C 1
ATOM 1441 O O . GLY A 1 210 ? -23.491 -3.681 17.766 1.00 98.12 210 GLY A O 1
ATOM 1442 N N . ASP A 1 211 ? -25.135 -3.936 16.241 1.00 98.38 211 ASP A N 1
ATOM 1443 C CA . ASP A 1 211 ? -25.350 -2.518 15.952 1.00 98.38 211 ASP A CA 1
ATOM 1444 C C . ASP A 1 211 ? -26.514 -2.025 16.826 1.00 98.38 211 ASP A C 1
ATOM 1446 O O . ASP A 1 211 ? -27.688 -2.195 16.496 1.00 98.38 211 ASP A O 1
ATOM 1450 N N . GLU A 1 212 ? -26.167 -1.477 17.984 1.00 98.50 212 GLU A N 1
ATOM 1451 C CA . GLU A 1 212 ? -27.084 -1.080 19.044 1.00 98.50 212 GLU A CA 1
ATOM 1452 C C . GLU A 1 212 ? -27.025 0.439 19.255 1.00 98.50 212 GLU A C 1
ATOM 1454 O O . GLU A 1 212 ? -26.073 1.121 18.864 1.00 98.50 212 GLU A O 1
ATOM 1459 N N . GLN A 1 213 ? -28.054 1.006 19.883 1.00 98.44 213 GLN A N 1
ATOM 1460 C CA . GLN A 1 213 ? -28.014 2.394 20.352 1.00 98.44 213 GLN A CA 1
ATOM 1461 C C . GLN A 1 213 ? -27.486 2.447 21.781 1.00 98.44 213 GLN A C 1
ATOM 1463 O O . GLN A 1 213 ? -27.814 1.579 22.589 1.00 98.44 213 GLN A O 1
ATOM 1468 N N . CYS A 1 214 ? -26.714 3.485 22.111 1.00 98.44 214 CYS A N 1
ATOM 1469 C CA . CYS A 1 214 ? -26.229 3.661 23.474 1.00 98.44 214 CYS A CA 1
ATOM 1470 C C . CYS A 1 214 ? -27.384 3.749 24.483 1.00 98.44 214 CYS A C 1
ATOM 1472 O O . CYS A 1 214 ? -28.444 4.302 24.162 1.00 98.44 214 CYS A O 1
ATOM 1474 N N . PRO A 1 215 ? -27.205 3.220 25.705 1.00 98.00 215 PRO A N 1
ATOM 1475 C CA . PRO A 1 215 ? -28.283 3.139 26.675 1.00 98.00 215 PRO A CA 1
ATOM 1476 C C . PRO A 1 215 ? -28.726 4.538 27.114 1.00 98.00 215 PRO A C 1
ATOM 1478 O O . PRO A 1 215 ? -27.959 5.324 27.678 1.00 98.00 215 PRO A O 1
ATOM 1481 N N . SER A 1 216 ? -30.001 4.843 26.869 1.00 97.31 216 SER A N 1
ATOM 1482 C CA . SER A 1 216 ? -30.614 6.119 27.237 1.00 97.31 216 SER A CA 1
ATOM 1483 C C . SER A 1 216 ? -30.579 6.352 28.748 1.00 97.31 216 SER A C 1
ATOM 1485 O O . SER A 1 216 ? -30.776 5.417 29.522 1.00 97.31 216 SER A O 1
ATOM 1487 N N . GLY A 1 217 ? -30.415 7.608 29.170 1.00 95.12 217 GLY A N 1
ATOM 1488 C CA . GLY A 1 217 ? -30.394 7.974 30.592 1.00 95.12 217 GLY A CA 1
ATOM 1489 C C . GLY A 1 217 ? -29.064 7.689 31.296 1.00 95.12 217 GLY A C 1
ATOM 1490 O O . GLY A 1 217 ? -28.997 7.800 32.517 1.00 95.12 217 GLY A O 1
ATOM 1491 N N . THR A 1 218 ? -28.018 7.343 30.543 1.00 95.94 218 THR A N 1
ATOM 1492 C CA . THR A 1 218 ? -26.653 7.180 31.058 1.00 95.94 218 THR A CA 1
ATOM 1493 C C . THR A 1 218 ? -25.727 8.291 30.574 1.00 95.94 218 THR A C 1
ATOM 1495 O O . THR A 1 218 ? -26.109 9.122 29.750 1.00 95.94 218 THR A O 1
ATOM 1498 N N . THR A 1 219 ? -24.497 8.304 31.087 1.00 95.88 219 THR A N 1
ATOM 1499 C CA . THR A 1 219 ? -23.431 9.198 30.618 1.00 95.88 219 THR A CA 1
ATOM 1500 C C . THR A 1 219 ? -22.729 8.687 29.357 1.00 95.88 219 THR A C 1
ATOM 1502 O O . THR A 1 219 ? -21.995 9.452 28.741 1.00 95.88 219 THR A O 1
ATOM 1505 N N . PHE A 1 220 ? -22.959 7.433 28.950 1.00 97.25 220 PHE A N 1
ATOM 1506 C CA . PHE A 1 220 ? -22.344 6.814 27.775 1.00 97.25 220 PHE A CA 1
ATOM 1507 C C . PHE A 1 220 ? -23.125 7.179 26.511 1.00 97.25 220 PHE A C 1
ATOM 1509 O O . PHE A 1 220 ? -24.002 6.436 26.076 1.00 97.25 220 PHE A O 1
ATOM 1516 N N . THR A 1 221 ? -22.857 8.354 25.950 1.00 97.69 221 THR A N 1
ATOM 1517 C CA . THR A 1 221 ? -23.628 8.921 24.833 1.00 97.69 221 THR A CA 1
ATOM 1518 C C . THR A 1 221 ? -22.868 8.939 23.508 1.00 97.69 221 THR A C 1
ATOM 1520 O O . THR A 1 221 ? -23.503 9.035 22.456 1.00 97.69 221 THR A O 1
ATOM 1523 N N . GLU A 1 222 ? -21.538 8.822 23.524 1.00 97.94 222 GLU A N 1
ATOM 1524 C CA . GLU A 1 222 ? -20.717 8.797 22.311 1.00 97.94 222 GLU A CA 1
ATOM 1525 C C . GLU A 1 222 ? -20.713 7.398 21.698 1.00 97.94 222 GLU A C 1
ATOM 1527 O O . GLU A 1 222 ? -20.028 6.503 22.188 1.00 97.94 222 GLU A O 1
ATOM 1532 N N . ARG A 1 223 ? -21.492 7.206 20.629 1.00 98.06 223 ARG A N 1
ATOM 1533 C CA . ARG A 1 223 ? -21.613 5.920 19.938 1.00 98.06 223 ARG A CA 1
ATOM 1534 C C . ARG A 1 223 ? -20.585 5.771 18.824 1.00 98.06 223 ARG A C 1
ATOM 1536 O O . ARG A 1 223 ? -20.588 6.553 17.874 1.00 98.06 223 ARG A O 1
ATOM 1543 N N . GLU A 1 224 ? -19.855 4.667 18.846 1.00 98.25 224 GLU A N 1
ATOM 1544 C CA . GLU A 1 224 ? -18.995 4.221 17.754 1.00 98.25 224 GLU A CA 1
ATOM 1545 C C . GLU A 1 224 ? -19.261 2.742 17.429 1.00 98.25 224 GLU A C 1
ATOM 1547 O O . GLU A 1 224 ? -19.564 1.939 18.313 1.00 98.25 224 GLU A O 1
ATOM 1552 N N . LEU A 1 225 ? -19.195 2.382 16.144 1.00 98.38 225 LEU A N 1
ATOM 1553 C CA . LEU A 1 225 ? -19.449 1.020 15.668 1.00 98.38 225 LEU A CA 1
ATOM 1554 C C . LEU A 1 225 ? -18.156 0.404 15.134 1.00 98.38 225 LEU A C 1
ATOM 1556 O O . LEU A 1 225 ? -17.545 0.940 14.209 1.00 98.38 225 LEU A O 1
ATOM 1560 N N . TYR A 1 226 ? -17.797 -0.742 15.698 1.00 98.38 226 TYR A N 1
ATOM 1561 C CA . TYR A 1 226 ? -16.629 -1.538 15.344 1.00 98.38 226 TYR A CA 1
ATOM 1562 C C . TYR A 1 226 ? -17.051 -2.943 14.902 1.00 98.38 226 TYR A C 1
ATOM 1564 O O . TYR A 1 226 ? -18.214 -3.324 15.012 1.00 98.38 226 TYR A O 1
ATOM 1572 N N . TYR A 1 227 ? -16.102 -3.713 14.386 1.00 98.31 227 TYR A N 1
ATOM 1573 C CA . TYR A 1 227 ? -16.291 -5.041 13.823 1.00 98.31 227 TYR A CA 1
ATOM 1574 C C . TYR A 1 227 ? -15.120 -5.941 14.210 1.00 98.31 227 TYR A C 1
ATOM 1576 O O . TYR A 1 227 ? -13.975 -5.495 14.282 1.00 98.31 227 TYR A O 1
ATOM 1584 N N . GLN A 1 228 ? -15.403 -7.217 14.452 1.00 97.12 228 GLN A N 1
ATOM 1585 C CA . GLN A 1 228 ? -14.388 -8.215 14.809 1.00 97.12 228 GLN A CA 1
ATOM 1586 C C . GLN A 1 228 ? -13.704 -8.840 13.584 1.00 97.12 228 GLN A C 1
ATOM 1588 O O . GLN A 1 228 ? -12.708 -9.545 13.723 1.00 97.12 228 GLN A O 1
ATOM 1593 N N . GLY A 1 229 ? -14.226 -8.588 12.383 1.00 96.31 229 GLY A N 1
ATOM 1594 C CA . GLY A 1 229 ? -13.633 -9.047 11.133 1.00 96.31 229 GLY A CA 1
ATOM 1595 C C . GLY A 1 229 ? -14.371 -8.513 9.911 1.00 96.31 229 GLY A C 1
ATOM 1596 O O . GLY A 1 229 ? -15.242 -7.646 10.015 1.00 96.31 229 GLY A O 1
ATOM 1597 N N . ALA A 1 230 ? -14.023 -9.043 8.744 1.00 97.44 230 ALA A N 1
ATOM 1598 C CA . ALA A 1 230 ? -14.752 -8.822 7.504 1.00 97.44 230 ALA A CA 1
ATOM 1599 C C . ALA A 1 230 ? -14.719 -10.082 6.640 1.00 97.44 230 ALA A C 1
ATOM 1601 O O . ALA A 1 230 ? -13.723 -10.804 6.626 1.00 97.44 230 ALA A O 1
ATOM 1602 N N . ASP A 1 231 ? -15.798 -10.296 5.895 1.00 97.69 231 ASP A N 1
ATOM 1603 C CA . ASP A 1 231 ? -15.843 -11.220 4.771 1.00 97.69 231 ASP A CA 1
ATOM 1604 C C . ASP A 1 231 ? -15.474 -10.457 3.492 1.00 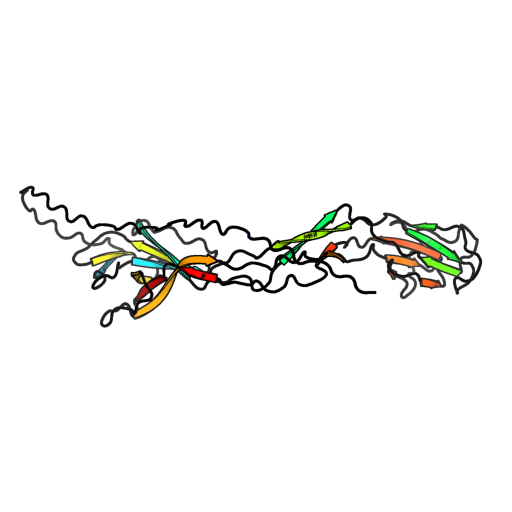97.69 231 ASP A C 1
ATOM 1606 O O . ASP A 1 231 ? -16.074 -9.423 3.168 1.00 97.69 231 ASP A O 1
ATOM 1610 N N . ASP A 1 232 ? -14.451 -10.937 2.789 1.00 97.44 232 ASP A N 1
ATOM 1611 C CA . ASP A 1 232 ? -13.953 -10.326 1.563 1.00 97.44 232 ASP A CA 1
ATOM 1612 C C . ASP A 1 232 ? -14.124 -11.276 0.383 1.00 97.44 232 ASP A C 1
ATOM 1614 O O . ASP A 1 232 ? -13.314 -12.165 0.127 1.00 97.44 232 ASP A O 1
ATOM 1618 N N . THR A 1 233 ? -15.192 -11.043 -0.372 1.00 96.94 233 THR A N 1
ATOM 1619 C CA . THR A 1 233 ? -15.505 -11.798 -1.590 1.00 96.94 233 THR A CA 1
ATOM 1620 C C . THR A 1 233 ? -14.986 -11.100 -2.841 1.00 96.94 233 THR A C 1
ATOM 1622 O O . THR A 1 233 ? -15.329 -11.486 -3.964 1.00 96.94 233 THR A O 1
ATOM 1625 N N . ARG A 1 234 ? -14.198 -10.026 -2.682 1.00 95.50 234 ARG A N 1
ATOM 1626 C CA . ARG A 1 234 ? -13.698 -9.272 -3.823 1.00 95.50 234 ARG A CA 1
ATOM 1627 C C . ARG A 1 234 ? -12.677 -10.100 -4.584 1.00 95.50 234 ARG A C 1
ATOM 1629 O O . ARG A 1 234 ? -11.699 -10.594 -4.034 1.00 95.50 234 ARG A O 1
ATOM 1636 N N . ALA A 1 235 ? -12.873 -10.178 -5.888 1.00 93.50 235 ALA A N 1
ATOM 1637 C CA . ALA A 1 235 ? -11.988 -10.875 -6.796 1.00 93.50 235 ALA A CA 1
ATOM 1638 C C . ALA A 1 235 ? -11.723 -10.016 -8.025 1.00 93.50 235 ALA A C 1
ATOM 1640 O O . ALA A 1 235 ? -12.589 -9.276 -8.505 1.00 93.50 235 ALA A O 1
ATOM 1641 N N . CYS A 1 236 ? -10.512 -10.136 -8.551 1.00 91.75 236 CYS A N 1
ATOM 1642 C CA . CYS A 1 236 ? -10.189 -9.585 -9.851 1.00 91.75 236 CYS A CA 1
ATOM 1643 C C . CYS A 1 236 ? -10.714 -10.509 -10.950 1.00 91.75 236 CYS A C 1
ATOM 1645 O O . CYS A 1 236 ? -10.649 -11.729 -10.789 1.00 91.75 236 CYS A O 1
ATOM 1647 N N . PRO A 1 237 ? -11.221 -9.965 -12.068 1.00 86.56 237 PRO A N 1
ATOM 1648 C CA . PRO A 1 237 ? -11.570 -10.797 -13.210 1.00 86.56 237 PRO A CA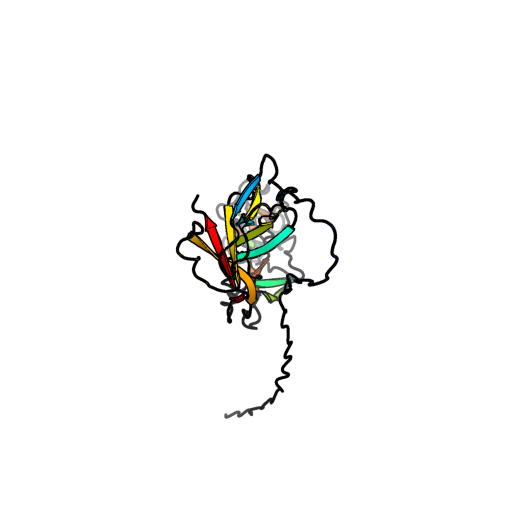 1
ATOM 1649 C C . PRO A 1 237 ? -10.337 -11.597 -13.657 1.00 86.56 237 PRO A C 1
ATOM 1651 O O . PRO A 1 237 ? -9.235 -11.052 -13.711 1.00 86.56 237 PRO A O 1
ATOM 1654 N N . GLU A 1 238 ? -10.520 -12.871 -14.018 1.00 70.62 238 GLU A N 1
ATOM 1655 C CA . GLU A 1 238 ? -9.442 -13.788 -14.448 1.00 70.62 238 GLU A CA 1
ATOM 1656 C C . GLU A 1 238 ? -8.784 -13.410 -15.790 1.00 70.62 238 GLU A C 1
ATOM 1658 O O . GLU A 1 238 ? -8.135 -14.221 -16.450 1.00 70.62 238 GLU A O 1
ATOM 1663 N N . THR A 1 239 ? -8.949 -12.175 -16.252 1.00 68.06 239 THR A N 1
ATOM 1664 C CA . THR A 1 239 ? -8.307 -11.725 -17.477 1.00 68.06 239 THR A CA 1
ATOM 1665 C C . THR A 1 239 ? -6.799 -11.724 -17.276 1.00 68.06 239 THR A C 1
ATOM 1667 O O . THR A 1 239 ? -6.280 -11.005 -16.423 1.00 68.06 239 THR A O 1
ATOM 1670 N N . THR A 1 240 ? -6.089 -12.506 -18.091 1.00 70.50 240 THR A N 1
ATOM 1671 C CA . THR A 1 240 ? -4.638 -12.393 -18.254 1.00 70.50 240 THR A CA 1
ATOM 1672 C C . THR A 1 240 ? -4.283 -10.922 -18.422 1.00 70.50 240 THR A C 1
ATOM 1674 O O . THR A 1 240 ? -4.809 -10.291 -19.335 1.00 70.50 240 THR A O 1
ATOM 1677 N N . CYS A 1 241 ? -3.416 -10.374 -17.570 1.00 83.25 241 CYS A N 1
ATOM 1678 C CA . CYS A 1 241 ? -2.908 -9.017 -17.733 1.00 83.25 241 CYS A CA 1
ATOM 1679 C C . CYS A 1 241 ? -1.923 -8.998 -18.905 1.00 83.25 241 CYS A C 1
ATOM 1681 O O . CYS A 1 241 ? -0.815 -9.526 -18.757 1.00 83.25 241 CYS A O 1
ATOM 1683 N N . PRO A 1 242 ? -2.276 -8.451 -20.082 1.00 87.88 242 PRO A N 1
ATOM 1684 C CA . PRO A 1 242 ? -1.321 -8.375 -21.173 1.00 87.88 242 PRO A CA 1
ATOM 1685 C C . PRO A 1 242 ? -0.214 -7.403 -20.762 1.00 87.88 242 PRO A C 1
ATOM 1687 O O . PRO A 1 242 ? -0.486 -6.254 -20.412 1.00 87.88 242 PRO A O 1
ATOM 1690 N N . CYS A 1 243 ? 1.029 -7.868 -20.776 1.00 92.44 243 CYS A N 1
ATOM 1691 C CA . CYS A 1 243 ? 2.191 -7.062 -20.425 1.00 92.44 243 CYS A CA 1
ATOM 1692 C C . CYS A 1 243 ? 2.966 -6.723 -21.693 1.00 92.44 243 CYS A C 1
ATOM 1694 O O . CYS A 1 243 ? 3.177 -7.584 -22.546 1.00 92.44 243 CYS A O 1
ATOM 1696 N N . SER A 1 244 ? 3.406 -5.478 -21.799 1.00 93.00 244 SER A N 1
ATOM 1697 C CA . SER A 1 244 ? 4.275 -5.010 -22.871 1.00 93.00 244 SER A CA 1
ATOM 1698 C C . SER A 1 244 ? 5.563 -4.473 -22.281 1.00 93.00 244 SER A C 1
ATOM 1700 O O . SER A 1 244 ? 5.603 -4.006 -21.142 1.00 93.00 244 SER A O 1
ATOM 1702 N N . LEU A 1 245 ? 6.622 -4.546 -23.072 1.00 93.25 245 LEU A N 1
ATOM 1703 C CA . LEU A 1 245 ? 7.850 -3.856 -22.742 1.00 93.25 245 LEU A CA 1
ATOM 1704 C C . LEU A 1 245 ? 7.637 -2.355 -22.945 1.00 93.25 245 LEU A C 1
ATOM 1706 O O . LEU A 1 245 ? 7.123 -1.942 -23.983 1.00 93.25 245 LEU A O 1
ATOM 1710 N N . ASP A 1 246 ? 8.024 -1.574 -21.952 1.00 92.31 246 ASP A N 1
ATOM 1711 C CA . ASP A 1 246 ? 8.078 -0.121 -21.989 1.00 92.31 246 ASP A CA 1
ATOM 1712 C C . ASP A 1 246 ? 9.511 0.343 -21.716 1.00 92.31 246 ASP A C 1
ATOM 1714 O O . ASP A 1 246 ? 10.316 -0.366 -21.100 1.00 92.31 246 ASP A O 1
ATOM 1718 N N . GLY A 1 247 ? 9.827 1.530 -22.220 1.00 88.94 247 GLY A N 1
ATOM 1719 C CA . GLY A 1 247 ? 11.167 2.094 -22.230 1.00 88.94 247 GLY A CA 1
ATOM 1720 C C . GLY A 1 247 ? 11.896 1.936 -23.565 1.00 88.94 247 GLY A C 1
ATOM 1721 O O . GLY A 1 247 ? 11.401 1.382 -24.545 1.00 88.94 247 GLY A O 1
ATOM 1722 N N . THR A 1 248 ? 13.112 2.474 -23.604 1.00 87.50 248 THR A N 1
ATOM 1723 C CA . THR A 1 248 ? 14.012 2.403 -24.761 1.00 87.50 248 THR A CA 1
ATOM 1724 C C . THR A 1 248 ? 15.388 1.968 -24.285 1.00 87.50 248 THR A C 1
ATOM 1726 O O . THR A 1 248 ? 15.700 2.115 -23.105 1.00 87.50 248 THR A O 1
ATOM 1729 N N . CYS A 1 249 ? 16.231 1.474 -25.190 1.00 89.00 249 CYS A N 1
ATOM 1730 C CA . CYS A 1 249 ? 17.593 1.094 -24.825 1.00 89.00 249 CYS A CA 1
ATOM 1731 C C . CYS A 1 249 ? 18.551 2.259 -24.567 1.00 89.00 249 CYS A C 1
ATOM 1733 O O . CYS A 1 249 ? 19.714 2.041 -24.247 1.00 89.00 249 CYS A O 1
ATOM 1735 N N . GLY A 1 250 ? 18.070 3.495 -24.669 1.00 89.94 250 GLY A N 1
ATOM 1736 C CA . GLY A 1 250 ? 18.874 4.698 -24.555 1.00 89.94 250 GLY A CA 1
ATOM 1737 C C . GLY A 1 250 ? 18.886 5.489 -25.849 1.00 89.94 250 GLY A C 1
ATOM 1738 O O . GLY A 1 250 ? 17.978 5.394 -26.684 1.00 89.94 250 GLY A O 1
ATOM 1739 N N . TYR A 1 251 ? 19.925 6.296 -25.983 1.00 91.38 251 TYR A N 1
ATOM 1740 C CA . TYR A 1 251 ? 20.115 7.207 -27.096 1.00 91.38 251 TYR A CA 1
ATOM 1741 C C . TYR A 1 251 ? 21.586 7.245 -27.495 1.00 91.38 251 TYR A C 1
ATOM 1743 O O . TYR A 1 251 ? 22.475 6.868 -26.733 1.00 91.38 251 TYR A O 1
ATOM 1751 N N . VAL A 1 252 ? 21.847 7.680 -28.718 1.00 92.56 252 VAL A N 1
ATOM 1752 C CA . VAL A 1 252 ? 23.207 7.985 -29.167 1.00 92.56 252 VAL A CA 1
ATOM 1753 C C . VAL A 1 252 ? 23.365 9.486 -29.159 1.00 92.56 252 VAL A C 1
ATOM 1755 O O . VAL A 1 252 ? 22.555 10.180 -29.775 1.00 92.56 252 VAL A O 1
ATOM 1758 N N . ASP A 1 253 ? 24.415 9.964 -28.504 1.00 94.50 253 ASP A N 1
ATOM 1759 C CA . ASP A 1 253 ? 24.832 11.352 -28.607 1.00 94.50 253 ASP A CA 1
ATOM 1760 C C . ASP A 1 253 ? 25.819 11.489 -29.764 1.00 94.50 253 ASP A C 1
ATOM 1762 O O . ASP A 1 253 ? 26.819 10.768 -29.843 1.00 94.50 253 ASP A O 1
ATOM 1766 N N . LEU A 1 254 ? 25.515 12.405 -30.682 1.00 94.19 254 LEU A N 1
ATOM 1767 C CA . LEU A 1 254 ? 26.319 12.686 -31.867 1.00 94.19 254 LEU A CA 1
ATOM 1768 C C . LEU A 1 254 ? 26.970 14.068 -31.769 1.00 94.19 254 LEU A C 1
ATOM 1770 O O . LEU A 1 254 ? 26.360 15.042 -31.320 1.00 94.19 254 LEU A O 1
ATOM 1774 N N . PHE A 1 255 ? 28.208 14.166 -32.246 1.00 95.44 255 PHE A N 1
ATOM 1775 C CA . PHE A 1 255 ? 29.050 15.349 -32.090 1.00 95.44 255 PHE A CA 1
ATOM 1776 C C . PHE A 1 255 ? 29.663 15.780 -33.422 1.00 95.44 255 PHE A C 1
ATOM 1778 O O . PHE A 1 255 ? 29.888 14.973 -34.327 1.00 95.44 255 PHE A O 1
ATOM 1785 N N . SER A 1 256 ? 29.934 17.080 -33.533 1.00 95.38 256 SER A N 1
ATOM 1786 C CA . SER A 1 256 ? 30.499 17.712 -34.737 1.00 95.38 256 SER A CA 1
ATOM 1787 C C . SER A 1 256 ? 32.033 17.762 -34.750 1.00 95.38 256 SER A C 1
ATOM 1789 O O . SER A 1 256 ? 32.644 18.156 -35.748 1.00 95.38 256 SER A O 1
ATOM 1791 N N . ASP A 1 257 ? 32.662 17.332 -33.656 1.00 95.25 257 ASP A N 1
ATOM 1792 C CA . ASP A 1 257 ? 34.101 17.118 -33.519 1.00 95.25 257 ASP A CA 1
ATOM 1793 C C . ASP A 1 257 ? 34.409 15.634 -33.274 1.00 95.25 257 ASP A C 1
ATOM 1795 O O . ASP A 1 257 ? 33.499 14.824 -33.159 1.00 95.25 257 ASP A O 1
ATOM 1799 N N . THR A 1 258 ? 35.688 15.264 -33.228 1.00 94.75 258 THR A N 1
ATOM 1800 C CA . THR A 1 258 ? 36.116 13.879 -32.967 1.00 94.75 258 THR A CA 1
ATOM 1801 C C . THR A 1 258 ? 36.329 13.579 -31.479 1.00 94.75 258 THR A C 1
ATOM 1803 O O . THR A 1 258 ? 36.573 12.434 -31.112 1.00 94.75 258 THR A O 1
ATOM 1806 N N . ALA A 1 259 ? 36.236 14.594 -30.614 1.00 95.62 259 ALA A N 1
ATOM 1807 C CA . ALA A 1 259 ? 36.490 14.507 -29.175 1.00 95.62 259 ALA A CA 1
ATOM 1808 C C . ALA A 1 259 ? 35.200 14.365 -28.344 1.00 95.62 259 ALA A C 1
ATOM 1810 O O . ALA A 1 259 ? 35.258 14.393 -27.116 1.00 95.62 259 ALA A O 1
ATOM 1811 N N . CYS A 1 260 ? 34.040 14.259 -29.001 1.00 95.94 260 CYS A N 1
ATOM 1812 C CA . CYS A 1 260 ? 32.719 14.291 -28.379 1.00 95.94 260 CYS A CA 1
ATOM 1813 C C . CYS A 1 260 ? 32.507 15.507 -27.459 1.00 95.94 260 CYS A C 1
ATOM 1815 O O . CYS A 1 260 ? 31.936 15.381 -26.377 1.00 95.94 260 CYS A O 1
ATOM 1817 N N . SER A 1 261 ? 33.004 16.683 -27.854 1.00 96.12 261 SER A N 1
ATOM 1818 C CA . SER A 1 261 ? 32.939 17.898 -27.022 1.00 96.12 261 SER A CA 1
ATOM 1819 C C . SER A 1 261 ? 31.875 18.893 -27.491 1.00 96.12 261 SER A C 1
ATOM 1821 O O . SER A 1 261 ? 31.299 19.611 -26.675 1.00 96.12 261 SER A O 1
ATOM 1823 N N . VAL A 1 262 ? 31.577 18.926 -28.791 1.00 96.06 262 VAL A N 1
ATOM 1824 C CA . VAL A 1 262 ? 30.586 19.820 -29.401 1.00 96.06 262 VAL A CA 1
ATOM 1825 C C . VAL A 1 262 ? 29.390 19.000 -29.902 1.00 96.06 262 VAL A C 1
ATOM 1827 O O . VAL A 1 262 ? 29.427 18.505 -31.039 1.00 96.06 262 VAL A O 1
ATOM 1830 N N . PRO A 1 263 ? 28.335 18.822 -29.076 1.00 94.12 263 PRO A N 1
ATOM 1831 C CA . PRO A 1 263 ? 27.159 18.051 -29.460 1.00 94.12 263 PRO A CA 1
ATOM 1832 C C . PRO A 1 263 ? 26.442 18.725 -30.627 1.00 94.12 263 PRO A C 1
ATOM 1834 O O . PRO A 1 263 ? 26.357 19.953 -30.707 1.00 94.12 263 PRO A O 1
ATOM 1837 N N . ILE A 1 264 ? 25.896 17.921 -31.532 1.00 92.62 264 ILE A N 1
ATOM 1838 C CA . ILE A 1 264 ? 25.043 18.435 -32.600 1.00 92.62 264 ILE A CA 1
ATOM 1839 C C . ILE A 1 264 ? 23.677 18.744 -31.983 1.00 92.62 264 ILE A C 1
ATOM 1841 O O . ILE A 1 264 ? 23.073 17.914 -31.304 1.00 92.62 264 ILE A O 1
ATOM 1845 N N . THR A 1 265 ? 23.183 19.965 -32.180 1.00 84.50 265 THR A N 1
ATOM 1846 C CA . THR A 1 265 ? 21.903 20.397 -31.607 1.00 84.50 265 THR A CA 1
ATOM 1847 C C . THR A 1 265 ? 20.767 19.476 -32.065 1.00 84.50 265 THR A C 1
ATOM 1849 O O . THR A 1 265 ? 20.541 19.321 -33.262 1.00 84.50 265 THR A O 1
ATOM 1852 N N . GLY A 1 266 ? 20.049 18.873 -31.110 1.00 75.12 266 GLY A N 1
ATOM 1853 C CA . GLY A 1 266 ? 18.951 17.938 -31.390 1.00 75.12 266 GLY A CA 1
ATOM 1854 C C . GLY A 1 266 ? 19.387 16.523 -31.795 1.00 75.12 266 GLY A C 1
ATOM 1855 O O . GLY A 1 266 ? 18.546 15.749 -32.243 1.00 75.12 266 GLY A O 1
ATOM 1856 N N . ALA A 1 267 ? 20.668 16.173 -31.645 1.00 71.12 267 ALA A N 1
ATOM 1857 C CA . ALA A 1 267 ? 21.219 14.893 -32.089 1.00 71.12 267 ALA A CA 1
ATOM 1858 C C . ALA A 1 267 ? 21.387 13.843 -30.979 1.00 71.12 267 ALA A C 1
ATOM 1860 O O . ALA A 1 267 ? 22.276 12.999 -31.066 1.00 71.12 267 ALA A O 1
ATOM 1861 N N . SER A 1 268 ? 20.522 13.874 -29.963 1.00 76.38 268 SER A N 1
ATOM 1862 C CA . SER A 1 268 ? 20.276 12.689 -29.140 1.00 76.38 268 SER A CA 1
ATOM 1863 C C . SER A 1 268 ? 19.222 11.858 -29.862 1.00 76.38 268 SER A C 1
ATOM 1865 O O . SER A 1 268 ? 18.028 12.168 -29.851 1.00 76.38 268 SER A O 1
ATOM 1867 N N . ALA A 1 269 ? 19.683 10.844 -30.582 1.00 75.19 269 ALA A N 1
ATOM 1868 C CA . ALA A 1 269 ? 18.817 9.991 -31.376 1.00 75.19 269 ALA A CA 1
ATOM 1869 C C . ALA A 1 269 ? 18.194 8.918 -30.488 1.00 75.19 269 ALA A C 1
ATOM 1871 O O . ALA A 1 269 ? 18.913 8.094 -29.919 1.00 75.19 269 ALA A O 1
ATOM 1872 N N . SER A 1 270 ? 16.862 8.899 -30.380 1.00 78.94 270 SER A N 1
ATOM 1873 C CA . SER A 1 270 ? 16.187 7.750 -29.778 1.00 78.94 270 SER A CA 1
ATOM 1874 C C . SER A 1 270 ? 16.460 6.520 -30.632 1.00 78.94 270 SER A C 1
ATOM 1876 O O . SER A 1 270 ? 16.179 6.517 -31.828 1.00 78.94 270 SER A O 1
ATOM 1878 N N . LEU A 1 271 ? 16.923 5.446 -29.999 1.00 81.00 271 LEU A N 1
ATOM 1879 C CA . LEU A 1 271 ? 17.173 4.166 -30.662 1.00 81.00 271 LEU A CA 1
ATOM 1880 C C . LEU A 1 271 ? 15.900 3.460 -31.165 1.00 81.00 271 LEU A C 1
ATOM 1882 O O . LEU A 1 271 ? 15.972 2.343 -31.667 1.00 81.00 271 LEU A O 1
ATOM 1886 N N . SER A 1 272 ? 14.729 4.080 -31.020 1.00 75.75 272 SER A N 1
ATOM 1887 C CA . SER A 1 272 ? 13.450 3.548 -31.496 1.00 75.75 272 SER A CA 1
ATOM 1888 C C . SER A 1 272 ? 13.157 3.872 -32.965 1.00 75.75 272 SER A C 1
ATOM 1890 O O . SER A 1 272 ? 12.293 3.232 -33.564 1.00 75.75 272 SER A O 1
ATOM 1892 N N . LEU A 1 273 ? 13.863 4.840 -33.563 1.00 79.31 273 LEU A N 1
ATOM 1893 C CA . LEU A 1 273 ? 13.610 5.323 -34.920 1.00 79.31 273 LEU A CA 1
ATOM 1894 C C . LEU A 1 273 ? 14.918 5.479 -35.694 1.00 79.31 273 LEU A C 1
ATOM 1896 O O . LEU A 1 273 ? 15.913 5.963 -35.163 1.00 79.31 273 LEU A O 1
ATOM 1900 N N . SER A 1 274 ? 14.896 5.116 -36.976 1.00 85.88 274 SER A N 1
ATOM 1901 C CA . SER A 1 274 ? 16.019 5.398 -37.866 1.00 85.88 274 SER A CA 1
ATOM 1902 C C . SER A 1 274 ? 15.920 6.835 -38.370 1.00 85.88 274 SER A C 1
ATOM 1904 O O . SER A 1 274 ? 14.893 7.232 -38.924 1.00 85.88 274 SER A O 1
ATOM 1906 N N . ALA A 1 275 ? 16.980 7.616 -38.180 1.00 88.75 275 ALA A N 1
ATOM 1907 C CA . ALA A 1 275 ? 17.071 9.000 -38.629 1.00 88.75 275 ALA A CA 1
ATOM 1908 C C . ALA A 1 275 ? 18.481 9.308 -39.147 1.00 88.75 275 ALA A C 1
ATOM 1910 O O . ALA A 1 275 ? 19.460 8.735 -38.672 1.00 88.75 275 ALA A O 1
ATOM 1911 N N . CYS A 1 276 ? 18.562 10.210 -40.128 1.00 92.94 276 CYS A N 1
ATOM 1912 C CA . CYS A 1 276 ? 19.816 10.703 -40.692 1.00 92.94 276 CYS A CA 1
ATOM 1913 C C . CYS A 1 276 ? 20.217 12.018 -40.013 1.00 92.94 276 CYS A C 1
ATOM 1915 O O . CYS A 1 276 ? 19.423 12.960 -39.962 1.00 92.94 276 CYS A O 1
ATOM 1917 N N . TYR A 1 277 ? 21.454 12.092 -39.531 1.00 93.38 277 TYR A N 1
ATOM 1918 C CA . TYR A 1 277 ? 22.011 13.242 -38.827 1.00 93.38 277 TYR A CA 1
ATOM 1919 C C . TYR A 1 277 ? 23.200 13.802 -39.597 1.00 93.38 277 TYR A C 1
ATOM 1921 O O . TYR A 1 277 ? 24.156 13.086 -39.872 1.00 93.38 277 TYR A O 1
ATOM 1929 N N . ALA A 1 278 ? 23.150 15.088 -39.929 1.00 93.81 278 ALA A N 1
ATOM 1930 C CA . ALA A 1 278 ? 24.190 15.784 -40.679 1.00 93.81 278 ALA A CA 1
ATOM 1931 C C . ALA A 1 278 ? 25.334 16.298 -39.785 1.00 93.81 278 ALA A C 1
ATOM 1933 O O . ALA A 1 278 ? 25.140 16.596 -38.609 1.00 93.81 278 ALA A O 1
ATOM 1934 N N . ASN A 1 279 ? 26.506 16.497 -40.391 1.00 93.31 279 ASN A N 1
ATOM 1935 C CA . ASN A 1 279 ? 27.736 17.034 -39.798 1.00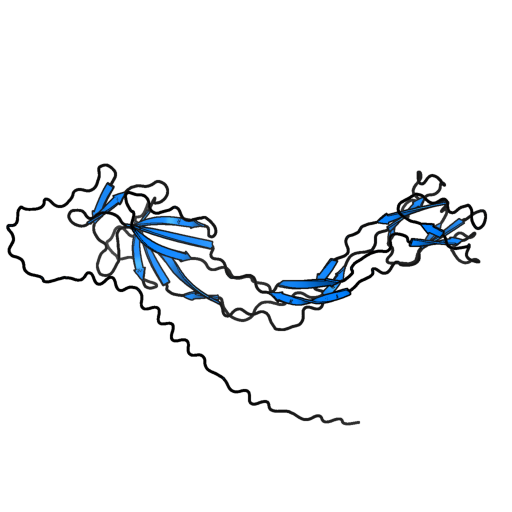 93.31 279 ASN A CA 1
ATOM 1936 C C . ASN A 1 279 ? 28.283 16.223 -38.612 1.00 93.31 279 ASN A C 1
ATOM 1938 O O . ASN A 1 279 ? 28.869 16.789 -37.689 1.00 93.31 279 ASN A O 1
ATOM 1942 N N . VAL A 1 280 ? 28.102 14.903 -38.648 1.00 93.88 280 VAL A N 1
ATOM 1943 C CA . VAL A 1 280 ? 28.529 13.979 -37.589 1.00 93.88 280 VAL A CA 1
ATOM 1944 C C . VAL A 1 280 ? 29.992 13.587 -37.768 1.00 93.88 280 VAL A C 1
ATOM 1946 O O . VAL A 1 280 ? 30.397 13.166 -38.851 1.00 93.88 280 VAL A O 1
ATOM 1949 N N . LYS A 1 281 ? 30.776 13.689 -36.691 1.00 94.50 281 LYS A N 1
ATOM 1950 C CA . LYS A 1 281 ? 32.189 13.284 -36.654 1.00 94.50 281 LYS A CA 1
ATOM 1951 C C . LYS A 1 281 ? 32.510 12.265 -35.573 1.00 94.50 281 LYS A C 1
ATOM 1953 O O . LYS A 1 281 ? 33.358 11.408 -35.801 1.00 94.50 281 LYS A O 1
ATOM 1958 N N . SER A 1 282 ? 31.823 12.309 -34.440 1.00 94.62 282 SER A N 1
ATOM 1959 C CA . SER A 1 282 ? 31.909 11.267 -33.421 1.00 94.62 282 SER A CA 1
ATOM 1960 C C . SER A 1 282 ? 30.553 10.982 -32.796 1.00 94.62 282 SER A C 1
ATOM 1962 O O . SER A 1 282 ? 29.589 11.734 -32.974 1.00 94.62 282 SER A O 1
ATOM 1964 N N . GLY A 1 283 ? 30.480 9.873 -32.070 1.00 93.81 283 GLY A N 1
ATOM 1965 C CA . GLY A 1 283 ? 29.322 9.541 -31.257 1.00 93.81 283 GLY A CA 1
ATOM 1966 C C . GLY A 1 283 ? 29.671 8.601 -30.115 1.00 93.81 283 GLY A C 1
ATOM 1967 O O . GLY A 1 283 ? 30.712 7.941 -30.136 1.00 93.81 283 GLY A O 1
ATOM 1968 N N . HIS A 1 284 ? 28.792 8.538 -29.122 1.00 94.31 284 HIS A N 1
ATOM 1969 C CA . HIS A 1 284 ? 28.802 7.481 -28.117 1.00 94.31 284 HIS A CA 1
ATOM 1970 C C . HIS A 1 284 ? 27.378 7.075 -27.750 1.00 94.31 284 HIS A C 1
ATOM 1972 O O . HIS A 1 284 ? 26.426 7.842 -27.894 1.00 94.31 284 HIS A O 1
ATOM 1978 N N . PHE A 1 285 ? 27.242 5.843 -27.282 1.00 92.56 285 PHE A N 1
ATOM 1979 C CA . PHE A 1 285 ? 25.987 5.300 -26.805 1.00 92.56 285 PHE A CA 1
ATOM 1980 C C . PHE A 1 285 ? 25.781 5.673 -25.337 1.00 92.56 285 PHE A C 1
ATOM 1982 O O . PHE A 1 285 ? 26.511 5.224 -24.452 1.00 92.56 285 PHE A O 1
ATOM 1989 N N . ALA A 1 286 ? 24.776 6.502 -25.084 1.00 86.69 286 ALA A N 1
ATOM 1990 C CA . ALA A 1 286 ? 24.329 6.849 -23.750 1.00 86.69 286 ALA A CA 1
ATOM 1991 C C . ALA A 1 286 ? 23.199 5.892 -23.344 1.00 86.69 286 ALA A C 1
ATOM 1993 O O . ALA A 1 286 ? 22.052 5.983 -23.796 1.00 86.69 286 ALA A O 1
ATOM 1994 N N . THR A 1 287 ? 23.535 4.931 -22.486 1.00 74.62 287 THR A N 1
ATOM 1995 C CA . THR A 1 287 ? 22.577 3.957 -21.958 1.00 74.62 287 THR A CA 1
ATOM 1996 C C . THR A 1 287 ? 21.570 4.644 -21.039 1.00 74.62 287 THR A C 1
ATOM 1998 O O . THR A 1 287 ? 21.952 5.193 -20.005 1.00 74.62 287 THR A O 1
ATOM 2001 N N . ALA A 1 288 ? 20.280 4.534 -21.354 1.00 65.56 288 ALA A N 1
ATOM 2002 C CA . ALA A 1 288 ? 19.201 4.789 -20.404 1.00 65.56 288 ALA A CA 1
ATOM 2003 C C . ALA A 1 288 ? 18.515 3.449 -20.122 1.00 65.56 288 ALA A C 1
ATOM 2005 O O . ALA A 1 288 ? 17.564 3.069 -20.796 1.00 65.56 288 ALA A O 1
ATOM 2006 N N . ASN A 1 289 ? 19.039 2.688 -19.160 1.00 63.66 289 ASN A N 1
ATOM 2007 C CA . ASN A 1 289 ? 18.509 1.366 -18.822 1.00 63.66 289 ASN A CA 1
ATOM 2008 C C . ASN A 1 289 ? 17.239 1.497 -17.974 1.00 63.66 289 ASN A C 1
ATOM 2010 O O . ASN A 1 289 ? 17.252 1.248 -16.772 1.00 63.66 289 ASN A O 1
ATOM 2014 N N . ALA A 1 290 ? 16.142 1.903 -18.604 1.00 74.88 290 ALA A N 1
ATOM 2015 C CA . ALA A 1 290 ? 14.818 1.916 -17.996 1.00 74.88 290 ALA A CA 1
ATOM 2016 C C . ALA A 1 290 ? 13.857 1.028 -18.798 1.00 74.88 290 ALA A C 1
ATOM 2018 O O . ALA A 1 290 ? 12.759 1.450 -19.145 1.00 74.88 290 ALA A O 1
ATOM 2019 N N . LEU A 1 291 ? 14.289 -0.195 -19.126 1.00 90.56 291 LEU A N 1
ATOM 2020 C CA . LEU A 1 291 ? 13.375 -1.215 -19.631 1.00 90.56 291 LEU A CA 1
ATOM 2021 C C . LEU A 1 291 ? 12.532 -1.750 -18.473 1.00 90.56 291 LEU A C 1
ATOM 2023 O O . LEU A 1 291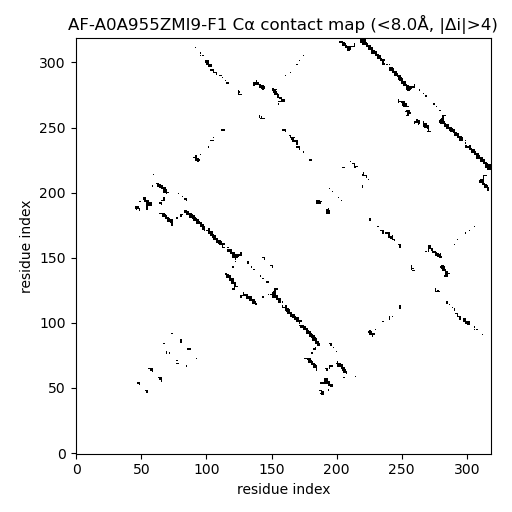 ? 13.073 -2.224 -17.472 1.00 90.56 291 LEU A O 1
ATOM 2027 N N . ALA A 1 292 ? 11.215 -1.725 -18.627 1.00 93.50 292 ALA A N 1
ATOM 2028 C CA . ALA A 1 292 ? 10.285 -2.294 -17.663 1.00 93.50 292 ALA A CA 1
ATOM 2029 C C . ALA A 1 292 ? 9.168 -3.042 -18.387 1.00 93.50 292 ALA A C 1
ATOM 2031 O O . ALA A 1 292 ? 8.720 -2.633 -19.452 1.00 93.50 292 ALA A O 1
ATOM 2032 N N . CYS A 1 293 ? 8.673 -4.127 -17.797 1.00 93.94 293 CYS A N 1
ATOM 2033 C CA . CYS A 1 293 ? 7.409 -4.695 -18.249 1.00 93.94 293 CYS A CA 1
ATOM 2034 C C . CYS A 1 293 ? 6.271 -3.965 -17.550 1.00 93.94 293 CYS A C 1
ATOM 2036 O O . CYS A 1 293 ? 6.148 -4.039 -16.326 1.00 93.94 293 CYS A O 1
ATOM 2038 N N . VAL A 1 294 ? 5.433 -3.296 -18.333 1.00 93.62 294 VAL A N 1
ATOM 2039 C CA . VAL A 1 294 ? 4.253 -2.594 -17.835 1.00 93.62 294 VAL A CA 1
ATOM 2040 C C . VAL A 1 294 ? 2.986 -3.301 -18.310 1.00 93.62 294 VAL A C 1
ATOM 2042 O O . VAL A 1 294 ? 2.961 -3.889 -19.397 1.00 93.62 294 VAL A O 1
ATOM 2045 N N . PRO A 1 295 ? 1.908 -3.268 -17.516 1.00 91.12 295 PRO A N 1
ATOM 2046 C CA . PRO A 1 295 ? 0.605 -3.709 -17.986 1.00 91.12 295 PRO A CA 1
ATOM 2047 C C . PRO A 1 295 ? 0.157 -2.841 -19.166 1.00 91.12 295 PRO A C 1
ATOM 2049 O O . PRO A 1 295 ? 0.109 -1.619 -19.063 1.00 91.12 295 PRO A O 1
ATOM 2052 N N . SER A 1 296 ? -0.203 -3.470 -20.281 1.00 84.00 296 SER A N 1
ATOM 2053 C CA . SER A 1 296 ? -0.710 -2.779 -21.479 1.00 84.00 296 SER A CA 1
ATOM 2054 C C . SER A 1 296 ? -2.190 -2.383 -21.368 1.00 84.00 296 SER A C 1
ATOM 2056 O O . SER A 1 296 ? -2.706 -1.644 -22.205 1.00 84.00 296 SER A O 1
ATOM 2058 N N . ALA A 1 297 ? -2.874 -2.844 -20.317 1.00 81.06 297 ALA A N 1
ATOM 2059 C CA . ALA A 1 297 ? -4.223 -2.439 -19.949 1.00 81.06 297 ALA A CA 1
ATOM 2060 C C . ALA A 1 297 ? -4.368 -2.401 -18.421 1.00 81.06 297 ALA A C 1
ATOM 2062 O O . ALA A 1 297 ? -3.684 -3.130 -17.698 1.00 81.06 297 ALA A O 1
ATOM 2063 N N . ALA A 1 298 ? -5.287 -1.568 -17.926 1.00 77.69 298 ALA A N 1
ATOM 2064 C CA . ALA A 1 298 ? -5.677 -1.599 -16.522 1.00 77.69 298 ALA A CA 1
ATOM 2065 C C . ALA A 1 298 ? -6.346 -2.945 -16.195 1.00 77.69 298 ALA A C 1
ATOM 2067 O O . ALA A 1 298 ? -7.163 -3.434 -16.973 1.00 77.69 298 ALA A O 1
ATOM 2068 N N . ALA A 1 299 ? -6.054 -3.504 -15.019 1.00 78.00 299 ALA A N 1
ATOM 2069 C CA . ALA A 1 299 ? -6.527 -4.821 -14.572 1.00 78.00 299 ALA A CA 1
ATOM 2070 C C . ALA A 1 299 ? -8.048 -4.910 -14.297 1.00 78.00 299 ALA A C 1
ATOM 2072 O O . ALA A 1 299 ? -8.526 -5.889 -13.728 1.00 78.00 299 ALA A O 1
ATOM 2073 N N . GLY A 1 300 ? -8.808 -3.874 -14.654 1.00 84.06 300 GLY A N 1
ATOM 2074 C CA . GLY A 1 300 ? -10.215 -3.732 -14.308 1.00 84.06 300 GLY A CA 1
ATOM 2075 C C . GLY A 1 300 ? -10.450 -3.387 -12.835 1.00 84.06 300 GLY A C 1
ATOM 2076 O O . GLY A 1 300 ? -9.526 -3.237 -12.030 1.00 84.06 300 GLY A O 1
ATOM 2077 N N . LYS A 1 301 ? -11.731 -3.228 -12.499 1.00 90.31 301 LYS A N 1
ATOM 2078 C CA . LYS A 1 301 ? -12.197 -3.097 -11.116 1.00 90.31 301 LYS A CA 1
ATOM 2079 C C . LYS A 1 301 ? -12.476 -4.491 -10.545 1.00 90.31 301 LYS A C 1
ATOM 2081 O O . LYS A 1 301 ? -12.951 -5.340 -11.304 1.00 90.31 301 LYS A O 1
ATOM 2086 N N . PRO A 1 302 ? -12.230 -4.729 -9.247 1.00 93.94 302 PRO A N 1
ATOM 2087 C CA . PRO A 1 302 ? -12.655 -5.967 -8.611 1.00 93.94 302 PRO A CA 1
ATOM 2088 C C . PRO A 1 302 ? -14.187 -6.082 -8.621 1.00 93.94 302 PRO A C 1
ATOM 2090 O O . PRO A 1 302 ? -14.902 -5.083 -8.519 1.00 93.94 302 PRO A O 1
ATOM 2093 N N . SER A 1 303 ? -14.688 -7.309 -8.734 1.00 94.44 303 SER A N 1
ATOM 2094 C CA . SER A 1 303 ? -16.090 -7.670 -8.486 1.00 94.44 303 SER A CA 1
ATOM 2095 C C . SER A 1 303 ? -16.240 -8.272 -7.091 1.00 94.44 303 SER A C 1
ATOM 2097 O O . SER A 1 303 ? -15.264 -8.803 -6.580 1.00 94.44 303 SER A O 1
ATOM 2099 N N . GLY A 1 304 ? -17.440 -8.258 -6.510 1.00 95.31 304 GLY A N 1
ATOM 2100 C CA . GLY A 1 304 ? -17.700 -8.763 -5.153 1.00 95.31 304 GLY A CA 1
ATOM 2101 C C . GLY A 1 304 ? -17.842 -7.631 -4.136 1.00 95.31 304 GLY A C 1
ATOM 2102 O O . GLY A 1 304 ? -18.014 -6.469 -4.515 1.00 95.31 304 GLY A O 1
ATOM 2103 N N . SER A 1 305 ? -17.793 -7.962 -2.848 1.00 96.56 305 SER A N 1
ATOM 2104 C CA . SER A 1 305 ? -17.953 -6.993 -1.761 1.00 96.56 305 SER A CA 1
ATOM 2105 C C . SER A 1 305 ? -17.018 -7.2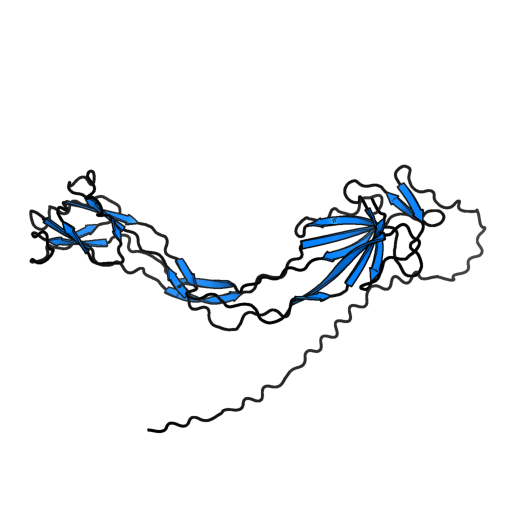71 -0.592 1.00 96.56 305 SER A C 1
ATOM 2107 O O . SER A 1 305 ? -16.655 -8.415 -0.330 1.00 96.56 305 SER A O 1
ATOM 2109 N N . LEU A 1 306 ? -16.669 -6.198 0.116 1.00 97.75 306 LEU A N 1
ATOM 2110 C CA . LEU A 1 306 ? -16.033 -6.246 1.426 1.00 97.75 306 LEU A CA 1
ATOM 2111 C C . LEU A 1 306 ? -17.101 -5.934 2.471 1.00 97.75 306 LEU A C 1
ATOM 2113 O O . LEU A 1 306 ? -17.621 -4.816 2.502 1.00 97.75 306 LEU A O 1
ATOM 2117 N N . THR A 1 307 ? -17.450 -6.918 3.291 1.00 98.00 307 THR A N 1
ATOM 2118 C CA . THR A 1 307 ? -18.554 -6.819 4.246 1.00 98.00 307 THR A CA 1
ATOM 2119 C C . THR A 1 307 ? -18.036 -7.047 5.661 1.00 98.00 307 THR A C 1
ATOM 2121 O O . THR A 1 307 ? -17.646 -8.162 5.990 1.00 98.00 307 THR A O 1
ATOM 2124 N N . PRO A 1 308 ? -18.031 -6.020 6.527 1.00 97.50 308 PRO A N 1
ATOM 2125 C CA . PRO A 1 308 ? -17.722 -6.190 7.941 1.00 97.50 308 PRO A CA 1
ATOM 2126 C C . PRO A 1 308 ? -18.618 -7.207 8.641 1.00 97.50 308 PRO A C 1
ATOM 2128 O O . PRO A 1 308 ? -19.817 -7.286 8.373 1.00 97.50 308 PRO A O 1
ATOM 2131 N N . THR A 1 309 ? -18.042 -7.946 9.582 1.00 98.31 309 THR A N 1
ATOM 2132 C CA . THR A 1 309 ? -18.703 -9.022 10.326 1.00 98.31 309 THR A CA 1
ATOM 2133 C C . THR A 1 309 ? -18.461 -8.877 11.823 1.00 98.31 309 THR A C 1
ATOM 2135 O O . THR A 1 309 ? -17.441 -8.336 12.248 1.00 98.31 309 THR A O 1
ATOM 2138 N N . GLY A 1 310 ? -19.387 -9.389 12.636 1.00 97.81 310 GLY A N 1
ATOM 2139 C CA . GLY A 1 310 ? -19.298 -9.300 14.097 1.00 97.81 310 GLY A CA 1
ATOM 2140 C C . GLY A 1 310 ? -19.333 -7.850 14.591 1.00 97.81 310 GLY A C 1
ATOM 2141 O O . GLY A 1 310 ? -18.342 -7.404 15.170 1.00 97.81 310 GLY A O 1
ATOM 2142 N N . PRO A 1 311 ? -20.417 -7.094 14.319 1.00 98.56 311 PRO A N 1
ATOM 2143 C CA . PRO A 1 311 ? -20.538 -5.719 14.787 1.00 98.56 311 PRO A CA 1
ATOM 2144 C C . PRO A 1 311 ? -20.495 -5.658 16.318 1.00 98.56 311 PRO A C 1
ATOM 2146 O O . PRO A 1 311 ? -21.080 -6.501 17.000 1.00 98.56 311 PRO A O 1
ATOM 2149 N N . VAL A 1 312 ? -19.830 -4.639 16.850 1.00 98.69 312 VAL A N 1
ATOM 2150 C CA . VAL A 1 312 ? -19.752 -4.312 18.274 1.00 98.69 312 VAL A CA 1
ATOM 2151 C C . VAL A 1 312 ? -19.961 -2.812 18.418 1.00 98.69 312 VAL A C 1
ATOM 2153 O O . VAL A 1 312 ? -19.211 -2.011 17.860 1.00 98.69 312 VAL A O 1
ATOM 2156 N N . THR A 1 313 ? -20.975 -2.425 19.181 1.00 98.69 313 THR A N 1
ATOM 2157 C CA . THR A 1 313 ? -21.216 -1.024 19.517 1.00 98.69 313 THR A CA 1
ATOM 2158 C C . THR A 1 313 ? -20.440 -0.672 20.774 1.00 98.69 313 THR A C 1
ATOM 2160 O O . THR A 1 313 ? -20.598 -1.330 21.801 1.00 98.69 313 THR A O 1
ATOM 2163 N N . VAL A 1 314 ? -19.639 0.387 20.701 1.00 98.50 314 VAL A N 1
ATOM 2164 C CA . VAL A 1 314 ? -18.912 0.975 21.827 1.00 98.50 314 VAL A CA 1
ATOM 2165 C C . VAL A 1 314 ? -19.550 2.325 22.148 1.00 98.50 314 VAL A C 1
ATOM 2167 O O . VAL A 1 314 ? -19.726 3.162 21.266 1.00 98.50 314 VAL A O 1
ATOM 2170 N N . CYS A 1 315 ? -19.918 2.525 23.410 1.00 98.44 315 CYS A N 1
ATOM 2171 C CA . CYS A 1 315 ? -20.535 3.747 23.907 1.00 98.44 315 CYS A CA 1
ATOM 2172 C C . CYS A 1 315 ? -19.655 4.355 24.990 1.00 98.44 315 CYS A C 1
ATOM 2174 O O . CYS A 1 315 ? -19.481 3.762 26.054 1.00 98.44 315 CYS A O 1
ATOM 2176 N N . CYS A 1 316 ? -19.097 5.528 24.723 1.00 98.00 316 CYS A N 1
ATOM 2177 C CA . CYS A 1 316 ? -18.173 6.212 25.618 1.00 98.00 316 CYS A CA 1
ATOM 2178 C C . CYS A 1 316 ? -18.846 7.381 26.337 1.00 98.00 316 CYS A C 1
ATOM 2180 O O . CYS A 1 316 ? -19.839 7.944 25.864 1.00 98.00 316 CYS A O 1
ATOM 2182 N N . GLN A 1 317 ? -18.314 7.732 27.507 1.00 95.94 317 GLN A N 1
ATOM 2183 C CA . GLN A 1 317 ? -18.680 8.977 28.177 1.00 95.94 317 GLN A CA 1
ATOM 2184 C C . GLN A 1 317 ? -18.247 10.175 27.325 1.00 95.94 317 GLN A C 1
ATOM 2186 O O . GLN A 1 317 ? -17.189 10.124 26.701 1.00 95.94 317 GLN A O 1
ATOM 2191 N N . ALA A 1 318 ? -19.056 11.236 27.305 1.00 91.88 318 ALA A N 1
ATOM 2192 C CA . ALA A 1 318 ? -18.667 12.489 26.661 1.00 91.88 318 ALA A CA 1
ATOM 2193 C C . ALA A 1 318 ? -17.416 13.073 27.339 1.00 91.88 318 ALA A C 1
ATOM 2195 O O . ALA A 1 318 ? -17.374 13.140 28.572 1.00 91.88 318 ALA A O 1
ATOM 2196 N N . GLN A 1 319 ? -16.422 13.466 26.537 1.00 77.31 319 GLN A N 1
ATOM 2197 C CA . GLN A 1 319 ? -15.201 14.135 27.012 1.00 77.31 319 GLN A CA 1
ATOM 2198 C C . GLN A 1 319 ? -15.413 15.625 27.306 1.00 77.31 319 GLN A C 1
ATOM 2200 O O . GLN A 1 319 ? -16.238 16.272 26.618 1.00 77.31 319 GLN A O 1
#